Protein AF-A0AAD8F0C4-F1 (afdb_monomer)

Foldseek 3Di:
DDDQPADADDDDDDAPADEDDDEHEYEYEEEYEYEYEEHYEYEYEEEYEYEYEEHYEYEYEYEYEYEYEYAYEYEYEYEYEYEYEEHYDYEYEYHYEYEYEYHEEYEYEEEYEYEYEEAYEYEYEYAYEYEYEEEYEYEYEEHYEYEYEYEYEYEYEEHYEYEYEYAYEYDYEYEYEYEYEEAYEYDYEYAYEYDYAEHYEDDYEEEYEDDDHYHYDDDDDYHYDYDYDDDDD

Structure (mmCIF, N/CA/C/O backbone):
data_AF-A0AAD8F0C4-F1
#
_entry.id   AF-A0AAD8F0C4-F1
#
loop_
_atom_site.group_PDB
_atom_site.id
_atom_site.type_symbol
_atom_site.label_atom_id
_atom_site.label_alt_id
_atom_site.label_comp_id
_atom_site.label_asym_id
_atom_site.label_entity_id
_atom_site.label_seq_id
_atom_site.pdbx_PDB_ins_code
_atom_site.Cartn_x
_atom_site.Cartn_y
_atom_site.Cartn_z
_atom_site.occupancy
_atom_site.B_iso_or_equiv
_atom_site.auth_seq_id
_atom_site.auth_comp_id
_atom_site.auth_asym_id
_atom_site.auth_atom_id
_atom_site.pdbx_PDB_model_num
ATOM 1 N N . MET A 1 1 ? 21.998 18.052 -28.528 1.00 31.22 1 MET A N 1
ATOM 2 C CA . MET A 1 1 ? 21.251 18.205 -29.793 1.00 31.22 1 MET A CA 1
ATOM 3 C C . MET A 1 1 ? 20.015 17.328 -29.676 1.00 31.22 1 MET A C 1
ATOM 5 O O . MET A 1 1 ? 20.154 16.133 -29.458 1.00 31.22 1 MET A O 1
ATOM 9 N N . ILE A 1 2 ? 18.843 17.955 -29.620 1.00 43.06 2 ILE A N 1
ATOM 10 C CA . ILE A 1 2 ? 17.551 17.323 -29.334 1.00 43.06 2 ILE A CA 1
ATOM 11 C C . ILE A 1 2 ? 16.916 16.998 -30.680 1.00 43.06 2 ILE A C 1
ATOM 13 O O . ILE A 1 2 ? 16.769 17.900 -31.500 1.00 43.06 2 ILE A O 1
ATOM 17 N N . VAL A 1 3 ? 16.515 15.749 -30.891 1.00 36.00 3 VAL A N 1
ATOM 18 C CA . VAL A 1 3 ? 15.541 15.429 -31.936 1.00 36.00 3 VAL A CA 1
ATOM 19 C C . VAL A 1 3 ? 14.370 14.734 -31.243 1.00 36.00 3 VAL A C 1
ATOM 21 O O . VAL A 1 3 ? 14.547 13.621 -30.745 1.00 36.00 3 VAL A O 1
ATOM 24 N N . PRO A 1 4 ? 13.196 15.379 -31.123 1.00 46.28 4 PRO A N 1
ATOM 25 C CA . PRO A 1 4 ? 11.990 14.689 -30.705 1.00 46.28 4 PRO A CA 1
ATOM 26 C C . PRO A 1 4 ? 11.593 13.734 -31.832 1.00 46.28 4 PRO A C 1
ATOM 28 O O . PRO A 1 4 ? 11.261 14.158 -32.937 1.00 46.28 4 PRO A O 1
ATOM 31 N N . LEU A 1 5 ? 11.674 12.431 -31.573 1.00 44.81 5 LEU A N 1
ATOM 32 C CA . LEU A 1 5 ? 11.184 11.420 -32.499 1.00 44.81 5 LEU A CA 1
ATOM 33 C C . LEU A 1 5 ? 9.681 11.219 -32.244 1.00 44.81 5 LEU A C 1
ATOM 35 O O . LEU A 1 5 ? 9.268 10.289 -31.554 1.00 44.81 5 LEU A O 1
ATOM 39 N N . ASP A 1 6 ? 8.848 12.113 -32.778 1.00 48.69 6 ASP A N 1
ATOM 40 C CA . ASP A 1 6 ? 7.404 11.879 -32.847 1.00 48.69 6 ASP A CA 1
ATOM 41 C C . ASP A 1 6 ? 7.156 10.786 -33.891 1.00 48.69 6 ASP A C 1
ATOM 43 O O . ASP A 1 6 ? 7.047 11.031 -35.091 1.00 48.69 6 ASP A O 1
ATOM 47 N N . HIS A 1 7 ? 7.159 9.533 -33.448 1.00 51.66 7 HIS A N 1
ATOM 48 C CA . HIS A 1 7 ? 6.907 8.385 -34.310 1.00 51.66 7 HIS A CA 1
ATOM 49 C C . HIS A 1 7 ? 5.509 7.836 -34.058 1.00 51.66 7 HIS A C 1
ATOM 51 O O . HIS A 1 7 ? 5.218 7.214 -33.033 1.00 51.66 7 HIS A O 1
ATOM 57 N N . VAL A 1 8 ? 4.627 8.049 -35.034 1.00 49.84 8 VAL A N 1
ATOM 58 C CA . VAL A 1 8 ? 3.368 7.314 -35.143 1.00 49.84 8 VAL A CA 1
ATOM 59 C C . VAL A 1 8 ? 3.678 6.000 -35.847 1.00 49.84 8 VAL A C 1
ATOM 61 O O . VAL A 1 8 ? 3.688 5.925 -37.070 1.00 49.84 8 VAL A O 1
ATOM 64 N N . ILE A 1 9 ? 3.957 4.951 -35.075 1.00 53.31 9 ILE A N 1
ATOM 65 C CA . ILE A 1 9 ? 4.148 3.614 -35.644 1.00 53.31 9 ILE A CA 1
ATOM 66 C C . ILE A 1 9 ? 2.766 2.962 -35.769 1.00 53.31 9 ILE A C 1
ATOM 68 O O . ILE A 1 9 ? 2.160 2.559 -34.771 1.00 53.31 9 ILE A O 1
ATOM 72 N N . GLN A 1 10 ? 2.246 2.901 -36.997 1.00 49.62 10 GLN A N 1
ATOM 73 C CA . GLN A 1 10 ? 1.115 2.042 -37.348 1.00 49.62 10 GLN A CA 1
ATOM 74 C C . GLN A 1 10 ? 1.641 0.631 -37.628 1.00 49.62 10 GLN A C 1
ATOM 76 O O . GLN A 1 10 ? 2.694 0.457 -38.236 1.00 49.62 10 GLN A O 1
ATOM 81 N N . GLY A 1 11 ? 0.946 -0.362 -37.078 1.00 47.41 11 GLY A N 1
ATOM 82 C CA . GLY A 1 11 ? 1.454 -1.713 -36.873 1.00 47.41 11 GLY A CA 1
ATOM 83 C C . GLY A 1 11 ? 2.065 -2.380 -38.106 1.00 47.41 11 GLY A C 1
ATOM 84 O O . GLY A 1 11 ? 1.379 -2.691 -39.070 1.00 47.41 11 GLY A O 1
ATOM 85 N N . GLY A 1 12 ? 3.345 -2.715 -37.980 1.00 41.06 12 GLY A N 1
ATOM 86 C CA . GLY A 1 12 ? 3.950 -3.918 -38.533 1.00 41.06 12 GLY A CA 1
ATOM 87 C C . GLY A 1 12 ? 4.761 -4.536 -37.400 1.00 41.06 12 GLY A C 1
ATOM 88 O O . GLY A 1 12 ? 5.527 -3.818 -36.756 1.00 41.06 12 GLY A O 1
ATOM 89 N N . GLY A 1 13 ? 4.535 -5.813 -37.083 1.00 50.94 13 GLY A N 1
ATOM 90 C CA . GLY A 1 13 ? 5.175 -6.488 -35.951 1.00 50.94 13 GLY A CA 1
ATOM 91 C C . GLY A 1 13 ? 6.697 -6.367 -36.017 1.00 50.94 13 GLY A C 1
ATOM 92 O O . GLY A 1 13 ? 7.347 -7.078 -36.775 1.00 50.94 13 GLY A O 1
ATOM 93 N N . ARG A 1 14 ? 7.268 -5.447 -35.239 1.00 45.19 14 ARG A N 1
ATOM 94 C CA . ARG A 1 14 ? 8.713 -5.278 -35.091 1.00 45.19 14 ARG A CA 1
ATOM 95 C C . ARG A 1 14 ? 9.037 -5.198 -33.608 1.00 45.19 14 ARG A C 1
ATOM 97 O O . ARG A 1 14 ? 8.579 -4.296 -32.910 1.00 45.19 14 ARG A O 1
ATOM 104 N N . GLU A 1 15 ? 9.837 -6.153 -33.137 1.00 48.25 15 GLU A N 1
ATOM 105 C CA . GLU A 1 15 ? 10.564 -6.031 -31.875 1.00 48.25 15 GLU A CA 1
ATOM 106 C C . GLU A 1 15 ? 11.591 -4.902 -32.023 1.00 48.25 15 GLU A C 1
ATOM 108 O O . GLU A 1 15 ? 12.726 -5.124 -32.442 1.00 48.25 15 GLU A O 1
ATOM 113 N N . ALA A 1 16 ? 11.203 -3.671 -31.704 1.00 45.81 16 ALA A N 1
ATOM 114 C CA . ALA A 1 16 ? 12.156 -2.578 -31.590 1.00 45.81 16 ALA A CA 1
ATOM 115 C C . ALA A 1 16 ? 12.962 -2.764 -30.292 1.00 45.81 16 ALA A C 1
ATOM 117 O O . ALA A 1 16 ? 12.516 -2.421 -29.194 1.00 45.81 16 ALA A O 1
ATOM 118 N N . ARG A 1 17 ? 14.149 -3.367 -30.409 1.00 46.78 17 ARG A N 1
ATOM 119 C CA . ARG A 1 17 ? 15.128 -3.493 -29.320 1.00 46.78 17 ARG A CA 1
ATOM 120 C C . ARG A 1 17 ? 16.045 -2.271 -29.298 1.00 46.78 17 ARG A C 1
ATOM 122 O O . ARG A 1 17 ? 17.246 -2.400 -29.493 1.00 46.78 17 ARG A O 1
ATOM 129 N N . GLU A 1 18 ? 15.483 -1.094 -29.051 1.00 49.12 18 GLU A N 1
ATOM 130 C CA . GLU A 1 18 ? 16.271 0.131 -28.883 1.00 49.12 18 GLU A CA 1
ATOM 131 C C . GLU A 1 18 ? 16.252 0.584 -27.421 1.00 49.12 18 GLU A C 1
ATOM 133 O O . GLU A 1 18 ? 15.201 0.794 -26.812 1.00 49.12 18 GLU A O 1
ATOM 138 N N . GLY A 1 19 ? 17.445 0.671 -26.829 1.00 50.06 19 GLY A N 1
ATOM 139 C CA . GLY A 1 19 ? 17.655 1.248 -25.508 1.00 50.06 19 GLY A CA 1
ATOM 140 C C . GLY A 1 19 ? 17.899 2.743 -25.644 1.00 50.06 19 GLY A C 1
ATOM 141 O O . GLY A 1 19 ? 19.013 3.156 -25.947 1.00 50.06 19 GLY A O 1
ATOM 142 N N . HIS A 1 20 ? 16.867 3.552 -25.417 1.00 52.47 20 HIS A N 1
ATOM 143 C CA . HIS A 1 20 ? 17.002 5.008 -25.414 1.00 52.47 20 HIS A CA 1
ATOM 144 C C . HIS A 1 20 ? 17.289 5.526 -24.002 1.00 52.47 20 HIS A C 1
ATOM 146 O O . HIS A 1 20 ? 16.600 5.156 -23.047 1.00 52.47 20 HIS A O 1
ATOM 152 N N . HIS A 1 21 ? 18.299 6.390 -23.883 1.00 50.78 21 HIS A N 1
ATOM 153 C CA . HIS A 1 21 ? 18.586 7.181 -22.687 1.00 50.78 21 HIS A CA 1
ATOM 154 C C . HIS A 1 21 ? 18.169 8.633 -22.970 1.00 50.78 21 HIS A C 1
ATOM 156 O O . HIS A 1 21 ? 18.833 9.324 -23.740 1.00 50.78 21 HIS A O 1
ATOM 162 N N . GLY A 1 22 ? 17.042 9.078 -22.403 1.00 58.38 22 GLY A N 1
ATOM 163 C CA . GLY A 1 22 ? 16.498 10.428 -22.613 1.00 58.38 22 GLY A CA 1
ATOM 164 C C . GLY A 1 22 ? 14.991 10.527 -22.352 1.00 58.38 22 GLY A C 1
ATOM 165 O O . GLY A 1 22 ? 14.360 9.553 -21.949 1.00 58.38 22 GLY A O 1
ATOM 166 N N . ASN A 1 23 ? 14.410 11.707 -22.586 1.00 67.88 23 ASN A N 1
ATOM 167 C CA . ASN A 1 23 ? 12.960 11.914 -22.505 1.00 67.88 23 ASN A CA 1
ATOM 168 C C . ASN A 1 23 ? 12.279 11.298 -23.732 1.00 67.88 23 ASN A C 1
ATOM 170 O O . ASN A 1 23 ? 12.588 11.687 -24.857 1.00 67.88 23 ASN A O 1
ATOM 174 N N . VAL A 1 24 ? 11.347 10.363 -23.526 1.00 66.94 24 VAL A N 1
ATOM 175 C CA . VAL A 1 24 ? 10.690 9.629 -24.624 1.00 66.94 24 VAL A CA 1
ATOM 176 C C . VAL A 1 24 ? 9.168 9.752 -24.539 1.00 66.94 24 VAL A C 1
ATOM 178 O O . VAL A 1 24 ? 8.572 9.469 -23.495 1.00 66.94 24 VAL A O 1
ATOM 181 N N . GLY A 1 25 ? 8.538 10.128 -25.659 1.00 72.19 25 GLY A N 1
ATOM 182 C CA . GLY A 1 25 ? 7.085 10.189 -25.839 1.00 72.19 25 GLY A CA 1
ATOM 183 C C . GLY A 1 25 ? 6.629 9.331 -27.020 1.00 72.19 25 GLY A C 1
ATOM 184 O O . GLY A 1 25 ? 7.110 9.539 -28.125 1.00 72.19 25 GLY A O 1
ATOM 185 N N . LEU A 1 26 ? 5.715 8.370 -26.816 1.00 68.12 26 LEU A N 1
ATOM 186 C CA . LEU A 1 26 ? 5.223 7.502 -27.906 1.00 68.12 26 LEU A CA 1
ATOM 187 C C . LEU A 1 26 ? 3.706 7.272 -27.862 1.00 68.12 26 LEU A C 1
ATOM 189 O O . LEU A 1 26 ? 3.090 7.160 -26.791 1.00 68.12 26 LEU A O 1
ATOM 193 N N . ARG A 1 27 ? 3.115 7.102 -29.054 1.00 74.62 27 ARG A N 1
ATOM 194 C CA . ARG A 1 27 ? 1.721 6.676 -29.246 1.00 74.62 27 ARG A CA 1
ATOM 195 C C . ARG A 1 27 ? 1.643 5.488 -30.197 1.00 74.62 27 ARG A C 1
ATOM 197 O O . ARG A 1 27 ? 2.023 5.602 -31.355 1.00 74.62 27 ARG A O 1
ATOM 204 N N . LEU A 1 28 ? 1.101 4.368 -29.721 1.00 64.62 28 LEU A N 1
ATOM 205 C CA . LEU A 1 28 ? 1.129 3.101 -30.461 1.00 64.62 28 LEU A CA 1
ATOM 206 C C . LEU A 1 28 ? -0.196 2.343 -30.353 1.00 64.62 28 LEU A C 1
ATOM 208 O O . LEU A 1 28 ? -0.912 2.455 -29.351 1.00 64.62 28 LEU A O 1
ATOM 212 N N . HIS A 1 29 ? -0.485 1.558 -31.390 1.00 70.06 29 HIS A N 1
ATOM 213 C CA . HIS A 1 29 ? -1.639 0.665 -31.472 1.00 70.06 29 HIS A CA 1
ATOM 214 C C . HIS A 1 29 ? -1.157 -0.731 -31.892 1.00 70.06 29 HIS A C 1
ATOM 216 O O . HIS A 1 29 ? -0.378 -0.844 -32.837 1.00 70.06 29 HIS A O 1
ATOM 222 N N . GLY A 1 30 ? -1.617 -1.780 -31.203 1.00 68.94 30 GLY A N 1
ATOM 223 C CA . GLY A 1 30 ? -1.290 -3.177 -31.524 1.00 68.94 30 GLY A CA 1
ATOM 224 C C . GLY A 1 30 ? -0.423 -3.882 -30.473 1.00 68.94 30 GLY A C 1
ATOM 225 O O . GLY A 1 30 ? -0.447 -3.517 -29.297 1.00 68.94 30 GLY A O 1
ATOM 226 N N . HIS A 1 31 ? 0.306 -4.921 -30.895 1.00 71.62 31 HIS A N 1
ATOM 227 C CA . HIS A 1 31 ? 1.186 -5.723 -30.036 1.00 71.62 31 HIS A CA 1
ATOM 228 C C . HIS A 1 31 ? 2.576 -5.102 -29.949 1.00 71.62 31 HIS A C 1
ATOM 230 O O . HIS A 1 31 ? 3.275 -5.038 -30.959 1.00 71.62 31 HIS A O 1
ATOM 236 N N . VAL A 1 32 ? 2.987 -4.650 -28.761 1.00 64.44 32 VAL A N 1
ATOM 237 C CA . VAL A 1 32 ? 4.272 -3.948 -28.619 1.00 64.44 32 VAL A CA 1
ATOM 238 C C . VAL A 1 32 ? 4.982 -4.244 -27.296 1.00 64.44 32 VAL A C 1
ATOM 240 O O . VAL A 1 32 ? 4.334 -4.393 -26.254 1.00 64.44 32 VAL A O 1
ATOM 243 N N . GLY A 1 33 ? 6.323 -4.264 -27.328 1.00 70.31 33 GLY A N 1
ATOM 244 C CA . GLY A 1 33 ? 7.159 -4.276 -26.130 1.00 70.31 33 GLY A CA 1
ATOM 245 C C . GLY A 1 33 ? 8.479 -3.510 -26.258 1.00 70.31 33 GLY A C 1
ATOM 246 O O . GLY A 1 33 ? 9.087 -3.479 -27.320 1.00 70.31 33 GLY A O 1
ATOM 247 N N . PHE A 1 34 ? 8.912 -2.901 -25.147 1.00 67.06 34 PHE A N 1
ATOM 248 C CA . PHE A 1 34 ? 10.103 -2.042 -25.041 1.00 67.06 34 PHE A CA 1
ATOM 249 C C . PHE A 1 34 ? 10.792 -2.161 -23.676 1.00 67.06 34 PHE A C 1
ATOM 251 O O . PHE A 1 34 ? 10.186 -2.565 -22.669 1.00 67.06 34 PHE A O 1
ATOM 258 N N . ARG A 1 35 ? 12.049 -1.703 -23.635 1.00 75.75 35 ARG A N 1
ATOM 259 C CA . ARG A 1 35 ? 12.788 -1.388 -22.410 1.00 75.75 35 ARG A CA 1
ATOM 260 C C . ARG A 1 35 ? 13.315 0.042 -22.486 1.00 75.75 35 ARG A C 1
ATOM 262 O O . ARG A 1 35 ? 14.085 0.345 -23.384 1.00 75.75 35 ARG A O 1
ATOM 269 N N . LEU A 1 36 ? 12.939 0.888 -21.530 1.00 70.75 36 LEU A N 1
ATOM 270 C CA . LEU A 1 36 ? 13.331 2.303 -21.513 1.00 70.75 36 LEU A CA 1
ATOM 271 C C . LEU A 1 36 ? 13.863 2.708 -20.135 1.00 70.75 36 LEU A C 1
ATOM 273 O O . LEU A 1 36 ? 13.442 2.151 -19.114 1.00 70.75 36 LEU A O 1
ATOM 277 N N . HIS A 1 37 ? 14.767 3.687 -20.129 1.00 75.50 37 HIS A N 1
ATOM 278 C CA . HIS A 1 37 ? 15.335 4.290 -18.925 1.00 75.50 37 HIS A CA 1
ATOM 279 C C . HIS A 1 37 ? 15.215 5.817 -19.016 1.00 75.50 37 HIS A C 1
ATOM 281 O O . HIS A 1 37 ? 15.481 6.387 -20.073 1.00 75.50 37 HIS A O 1
ATOM 287 N N . GLY A 1 38 ? 14.841 6.471 -17.915 1.00 76.69 38 GLY A N 1
ATOM 288 C CA . GLY A 1 38 ? 14.663 7.927 -17.846 1.00 76.69 38 GLY A CA 1
ATOM 289 C C . GLY A 1 38 ? 13.196 8.341 -17.723 1.00 76.69 38 GLY A C 1
ATOM 290 O O . GLY A 1 38 ? 12.373 7.561 -17.242 1.00 76.69 38 GLY A O 1
ATOM 291 N N . HIS A 1 39 ? 12.868 9.569 -18.134 1.00 79.94 39 HIS A N 1
ATOM 292 C CA . HIS A 1 39 ? 11.497 10.083 -18.076 1.00 79.94 39 HIS A CA 1
ATOM 293 C C . HIS A 1 39 ? 10.702 9.635 -19.309 1.00 79.94 39 HIS A C 1
ATOM 295 O O . HIS A 1 39 ? 11.039 9.970 -20.448 1.00 79.94 39 HIS A O 1
ATOM 301 N N . VAL A 1 40 ? 9.632 8.869 -19.091 1.00 77.69 40 VAL A N 1
ATOM 302 C CA . VAL A 1 40 ? 8.886 8.204 -20.169 1.00 77.69 40 VAL A CA 1
ATOM 303 C C . VAL A 1 40 ? 7.390 8.503 -20.085 1.00 77.69 40 VAL A C 1
ATOM 305 O O . VAL A 1 40 ? 6.745 8.252 -19.064 1.00 77.69 40 VAL A O 1
ATOM 308 N N . GLY A 1 41 ? 6.815 8.959 -21.202 1.00 79.88 41 GLY A N 1
ATOM 309 C CA . GLY A 1 41 ? 5.376 9.162 -21.378 1.00 79.88 41 GLY A CA 1
ATOM 310 C C . GLY A 1 41 ? 4.803 8.315 -22.516 1.00 79.88 41 GLY A C 1
ATOM 311 O O . G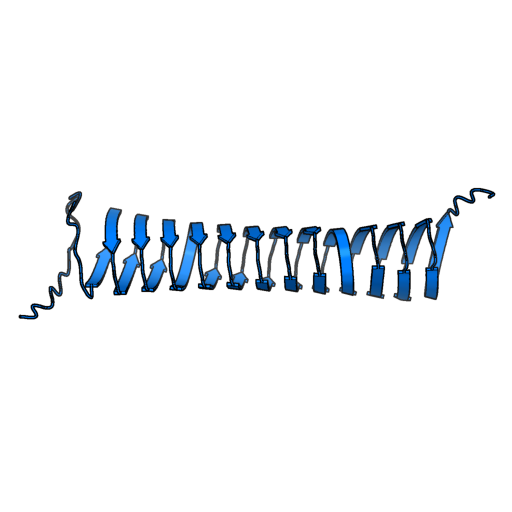LY A 1 41 ? 5.189 8.496 -23.666 1.00 79.88 41 GLY A O 1
ATOM 312 N N . LEU A 1 42 ? 3.847 7.416 -22.238 1.00 74.62 42 LEU A N 1
ATOM 313 C CA . LEU A 1 42 ? 3.230 6.578 -23.286 1.00 74.62 42 LEU A CA 1
ATOM 314 C C . LEU A 1 42 ? 1.699 6.635 -23.274 1.00 74.62 42 LEU A C 1
ATOM 316 O O . LEU A 1 42 ? 1.051 6.582 -22.219 1.00 74.62 42 LEU A O 1
ATOM 320 N N . ARG A 1 43 ? 1.109 6.633 -24.476 1.00 80.69 43 ARG A N 1
ATOM 321 C CA . ARG A 1 43 ? -0.329 6.412 -24.689 1.00 80.69 43 ARG A CA 1
ATOM 322 C C . ARG A 1 43 ? -0.559 5.255 -25.647 1.00 80.69 43 ARG A C 1
ATOM 324 O O . ARG A 1 43 ? -0.169 5.332 -26.808 1.00 80.69 43 ARG A O 1
ATOM 331 N N . LEU A 1 44 ? -1.224 4.203 -25.174 1.00 71.12 44 LEU A N 1
ATOM 332 C CA . LEU A 1 44 ? -1.252 2.934 -25.904 1.00 71.12 44 LEU A CA 1
ATOM 333 C C . LEU A 1 44 ? -2.623 2.270 -25.883 1.00 71.12 44 LEU A C 1
ATOM 335 O O . LEU A 1 44 ? -3.381 2.395 -24.914 1.00 71.12 44 LEU A O 1
ATOM 339 N N . HIS A 1 45 ? -2.900 1.540 -26.958 1.00 77.19 45 HIS A N 1
ATOM 340 C CA . HIS A 1 45 ? -4.104 0.741 -27.133 1.00 77.19 45 HIS A CA 1
ATOM 341 C C . HIS A 1 45 ? -3.741 -0.651 -27.669 1.00 77.19 45 HIS A C 1
ATOM 343 O O . HIS A 1 45 ? -3.034 -0.752 -28.673 1.00 77.19 45 HIS A O 1
ATOM 349 N N . GLY A 1 46 ? -4.217 -1.712 -27.010 1.00 75.00 46 GLY A N 1
ATOM 350 C CA . GLY A 1 46 ? -3.979 -3.102 -27.423 1.00 75.00 46 GLY A CA 1
ATOM 351 C C . GLY A 1 46 ? -3.271 -3.957 -26.367 1.00 75.00 46 GLY A C 1
ATOM 352 O O . GLY A 1 46 ? -3.436 -3.737 -25.165 1.00 75.00 46 GLY A O 1
ATOM 353 N N . HIS A 1 47 ? -2.510 -4.956 -26.821 1.00 76.44 47 HIS A N 1
ATOM 354 C CA . HIS A 1 47 ? -1.794 -5.914 -25.973 1.00 76.44 47 HIS A CA 1
ATOM 355 C C . HIS A 1 47 ? -0.332 -5.510 -25.807 1.00 76.44 47 HIS A C 1
ATOM 357 O O . HIS A 1 47 ? 0.420 -5.470 -26.780 1.00 76.44 47 HIS A O 1
ATOM 363 N N . VAL A 1 48 ? 0.092 -5.214 -24.581 1.00 70.69 48 VAL A N 1
ATOM 364 C CA . VAL A 1 48 ? 1.354 -4.489 -24.388 1.00 70.69 48 VAL A CA 1
ATOM 365 C C . VAL A 1 48 ? 2.161 -4.986 -23.186 1.00 70.69 48 VAL A C 1
ATOM 367 O O . VAL A 1 48 ? 1.598 -5.205 -22.108 1.00 70.69 48 VAL A O 1
ATOM 370 N N . GLY A 1 49 ? 3.491 -5.089 -23.341 1.00 76.69 49 GLY A N 1
ATOM 371 C CA . GLY A 1 49 ? 4.412 -5.455 -22.256 1.00 76.69 49 GLY A CA 1
ATOM 372 C C . GLY A 1 49 ? 5.713 -4.642 -22.187 1.00 76.69 49 GLY A C 1
ATOM 373 O O . GLY A 1 49 ? 6.423 -4.522 -23.176 1.00 76.69 49 GLY A O 1
ATOM 374 N N . PHE A 1 50 ? 6.080 -4.131 -21.002 1.00 74.62 50 PHE A N 1
ATOM 375 C CA . PHE A 1 50 ? 7.252 -3.249 -20.805 1.00 74.62 50 PHE A CA 1
ATOM 376 C C . PHE A 1 50 ? 8.069 -3.524 -19.545 1.00 74.62 50 PHE A C 1
ATOM 378 O O . PHE A 1 50 ? 7.557 -3.988 -18.516 1.00 74.62 50 PHE A O 1
ATOM 385 N N . ARG A 1 51 ? 9.338 -3.103 -19.605 1.00 79.62 51 ARG A N 1
ATOM 386 C CA . ARG A 1 51 ? 10.189 -2.868 -18.435 1.00 79.62 51 ARG A CA 1
ATOM 387 C C . ARG A 1 51 ? 10.722 -1.439 -18.462 1.00 79.62 51 ARG A C 1
ATOM 389 O O . ARG A 1 51 ? 11.442 -1.096 -19.392 1.00 79.62 51 ARG A O 1
ATOM 396 N N . LEU A 1 52 ? 10.399 -0.640 -17.449 1.00 77.50 52 LEU A N 1
ATOM 397 C CA . LEU A 1 52 ? 10.813 0.765 -17.387 1.00 77.50 52 LEU A CA 1
ATOM 398 C C . LEU A 1 52 ? 11.497 1.071 -16.052 1.00 77.50 52 LEU A C 1
ATOM 400 O O . LEU A 1 52 ? 11.126 0.502 -15.019 1.00 77.50 52 LEU A O 1
ATOM 404 N N . HIS A 1 53 ? 12.482 1.963 -16.094 1.00 79.75 53 HIS A N 1
ATOM 405 C CA . HIS A 1 53 ? 13.190 2.470 -14.922 1.00 79.75 53 HIS A CA 1
ATOM 406 C C . HIS A 1 53 ? 13.268 4.000 -14.975 1.00 79.75 53 HIS A C 1
ATOM 408 O O . HIS A 1 53 ? 13.745 4.545 -15.969 1.00 79.75 53 HIS A O 1
ATOM 414 N N . GLY A 1 54 ? 12.846 4.675 -13.907 1.00 80.12 54 GLY A N 1
ATOM 415 C CA . GLY A 1 54 ? 12.769 6.137 -13.833 1.00 80.12 54 GLY A CA 1
ATOM 416 C C . GLY A 1 54 ? 11.331 6.628 -13.680 1.00 80.12 54 GLY A C 1
ATOM 417 O O . GLY A 1 54 ? 10.464 5.880 -13.219 1.00 80.12 54 GLY A O 1
ATOM 418 N N . ASP A 1 55 ? 11.080 7.877 -14.070 1.00 83.81 55 ASP A N 1
ATOM 419 C CA . ASP A 1 55 ? 9.762 8.494 -13.926 1.00 83.81 55 ASP A CA 1
ATOM 420 C C . ASP A 1 55 ? 8.869 8.159 -15.108 1.00 83.81 55 ASP A C 1
ATOM 422 O O . ASP A 1 55 ? 9.181 8.446 -16.267 1.00 83.81 55 ASP A O 1
ATOM 426 N N . VAL A 1 56 ? 7.728 7.546 -14.815 1.00 81.81 56 VAL A N 1
ATOM 427 C CA . VAL A 1 56 ? 6.887 6.938 -15.842 1.00 81.81 56 VAL A CA 1
ATOM 428 C C . VAL A 1 56 ? 5.442 7.402 -15.716 1.00 81.81 56 VAL A C 1
ATOM 430 O O . VAL A 1 56 ? 4.784 7.178 -14.697 1.00 81.81 56 VAL A O 1
ATOM 433 N N . GLY A 1 57 ? 4.909 7.957 -16.807 1.00 83.06 57 GLY A N 1
ATOM 434 C CA . GLY A 1 57 ? 3.494 8.295 -16.967 1.00 83.06 57 GLY A CA 1
ATOM 435 C C . GLY A 1 57 ? 2.832 7.500 -18.095 1.00 83.06 57 GLY A C 1
ATOM 436 O O . GLY A 1 57 ? 3.166 7.697 -19.263 1.00 83.06 57 GLY A O 1
ATOM 437 N N . LEU A 1 58 ? 1.854 6.635 -17.785 1.00 78.62 58 LEU A N 1
ATOM 438 C CA . LEU A 1 58 ? 1.157 5.824 -18.803 1.00 78.62 58 LEU A CA 1
ATOM 439 C C . LEU A 1 58 ? -0.364 6.027 -18.809 1.00 78.62 58 LEU A C 1
ATOM 441 O O . LEU A 1 58 ? -1.028 6.049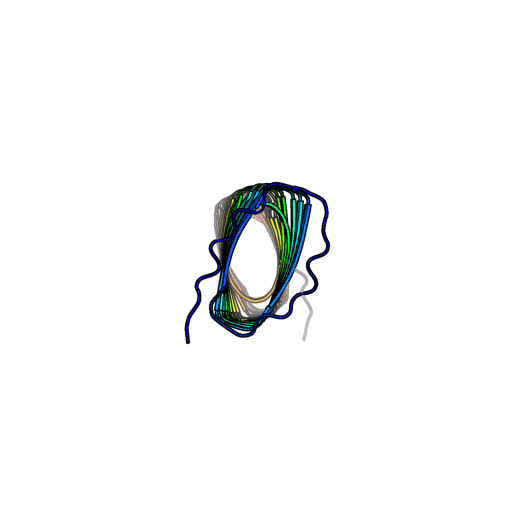 -17.765 1.00 78.62 58 LEU A O 1
ATOM 445 N N . ARG A 1 59 ? -0.937 6.069 -20.018 1.00 83.38 59 ARG A N 1
ATOM 446 C CA . ARG A 1 59 ? -2.387 5.984 -20.261 1.00 83.38 59 ARG A CA 1
ATOM 447 C C . ARG A 1 59 ? -2.695 4.840 -21.210 1.00 83.38 59 ARG A C 1
ATOM 449 O O . ARG A 1 59 ? -2.336 4.921 -22.384 1.00 83.38 59 ARG A O 1
ATOM 456 N N . LEU A 1 60 ? -3.384 3.811 -20.720 1.00 77.38 60 LEU A N 1
ATOM 457 C CA . LEU A 1 60 ? -3.549 2.567 -21.475 1.00 77.38 60 LEU A CA 1
ATOM 458 C C . LEU A 1 60 ? -4.981 2.058 -21.483 1.00 77.38 60 LEU A C 1
ATOM 460 O O . LEU A 1 60 ? -5.730 2.224 -20.515 1.00 77.38 60 LEU A O 1
ATOM 464 N N . HIS A 1 61 ? -5.313 1.384 -22.577 1.00 80.12 61 HIS A N 1
ATOM 465 C CA . HIS A 1 61 ? -6.559 0.661 -22.757 1.00 80.12 61 HIS A CA 1
ATOM 466 C C . HIS A 1 61 ? -6.270 -0.701 -23.399 1.00 80.12 61 HIS A C 1
ATOM 468 O O . HIS A 1 61 ? -5.637 -0.747 -24.455 1.00 80.12 61 HIS A O 1
ATOM 474 N N . GLY A 1 62 ? -6.719 -1.787 -22.768 1.00 78.19 62 GLY A N 1
ATOM 475 C CA . GLY A 1 62 ? -6.508 -3.157 -23.253 1.00 78.19 62 GLY A CA 1
ATOM 476 C C . GLY A 1 62 ? -5.852 -4.082 -22.225 1.00 78.19 62 GLY A C 1
ATOM 477 O O . GLY A 1 62 ? -5.979 -3.874 -21.015 1.00 78.19 62 GLY A O 1
ATOM 478 N N . HIS A 1 63 ? -5.166 -5.121 -22.709 1.00 79.06 63 HIS A N 1
ATOM 479 C CA . HIS A 1 63 ? -4.504 -6.130 -21.877 1.00 79.06 63 HIS A CA 1
ATOM 480 C C . HIS A 1 63 ? -3.026 -5.811 -21.714 1.00 79.06 63 HIS A C 1
ATOM 482 O O . HIS A 1 63 ? -2.292 -5.690 -22.696 1.00 79.06 63 HIS A O 1
ATOM 488 N N . VAL A 1 64 ? -2.572 -5.680 -20.472 1.00 74.06 64 VAL A N 1
ATOM 489 C CA . VAL A 1 64 ? -1.268 -5.066 -20.227 1.00 74.06 64 VAL A CA 1
ATOM 490 C C . VAL A 1 64 ? -0.487 -5.757 -19.098 1.00 74.06 64 VAL A C 1
ATOM 492 O O . VAL A 1 64 ? -1.060 -6.155 -18.080 1.00 74.06 64 VAL A O 1
ATOM 495 N N . GLY A 1 65 ? 0.840 -5.872 -19.259 1.00 78.75 65 GLY A N 1
ATOM 496 C CA . GLY A 1 65 ? 1.740 -6.423 -18.238 1.00 78.75 65 GLY A CA 1
ATOM 497 C C . GLY A 1 65 ? 3.067 -5.670 -18.084 1.00 78.75 65 GLY A C 1
ATOM 498 O O . GLY A 1 65 ? 3.843 -5.619 -19.034 1.00 78.75 65 GLY A O 1
ATOM 499 N N . PHE A 1 66 ? 3.386 -5.138 -16.889 1.00 78.19 66 PHE A N 1
ATOM 500 C CA . PHE A 1 66 ? 4.634 -4.368 -16.666 1.00 78.19 66 PHE A CA 1
ATOM 501 C C . PHE A 1 66 ? 5.467 -4.753 -15.447 1.00 78.19 66 PHE A C 1
ATOM 503 O O . PHE A 1 66 ? 4.961 -5.211 -14.415 1.00 78.19 66 PHE A O 1
ATOM 510 N N . ARG A 1 67 ? 6.759 -4.415 -15.549 1.00 82.44 67 ARG A N 1
ATOM 511 C CA . ARG A 1 67 ? 7.669 -4.239 -14.415 1.00 82.44 67 ARG A CA 1
ATOM 512 C C . ARG A 1 67 ? 8.242 -2.823 -14.419 1.00 82.44 67 ARG A C 1
ATOM 514 O O . ARG A 1 67 ? 8.955 -2.479 -15.357 1.00 82.44 67 ARG A O 1
ATOM 521 N N . LEU A 1 68 ? 7.962 -2.044 -13.377 1.00 81.56 68 LEU A N 1
ATOM 522 C CA . LEU A 1 68 ? 8.413 -0.652 -13.271 1.00 81.56 68 LEU A CA 1
ATOM 523 C C . LEU A 1 68 ? 9.165 -0.421 -11.955 1.00 81.56 68 LEU A C 1
ATOM 525 O O . LEU A 1 68 ? 8.813 -1.011 -10.928 1.00 81.56 68 LEU A O 1
ATOM 529 N N . HIS A 1 69 ? 10.184 0.431 -12.000 1.00 83.62 69 HIS A N 1
ATOM 530 C CA . HIS A 1 69 ? 10.927 0.899 -10.831 1.00 83.62 69 HIS A CA 1
ATOM 531 C C . HIS A 1 69 ? 11.119 2.416 -10.915 1.00 83.62 69 HIS A C 1
ATOM 533 O O . HIS A 1 69 ? 11.570 2.898 -11.952 1.00 83.62 69 HIS A O 1
ATOM 539 N N . GLY A 1 70 ? 10.784 3.139 -9.846 1.00 83.69 70 GLY A N 1
ATOM 540 C CA . GLY A 1 70 ? 10.842 4.605 -9.791 1.00 83.69 70 GLY A CA 1
ATOM 541 C C . GLY A 1 70 ? 9.487 5.231 -9.457 1.00 83.69 70 GLY A C 1
ATOM 542 O O . GLY A 1 70 ? 8.617 4.554 -8.898 1.00 83.69 70 GLY A O 1
ATOM 543 N N . HIS A 1 71 ? 9.300 6.508 -9.799 1.00 86.44 71 HIS A N 1
ATOM 544 C CA . HIS A 1 71 ? 8.028 7.203 -9.606 1.00 86.44 71 HIS A CA 1
ATOM 545 C C . HIS A 1 71 ? 7.073 6.896 -10.766 1.00 86.44 71 HIS A C 1
ATOM 547 O O . HIS A 1 71 ? 7.377 7.118 -11.939 1.00 86.44 71 HIS A O 1
ATOM 553 N N . VAL A 1 72 ? 5.898 6.349 -10.453 1.00 85.44 72 VAL A N 1
ATOM 554 C CA . VAL A 1 72 ? 4.989 5.793 -11.462 1.00 85.44 72 VAL A CA 1
ATOM 555 C C . VAL A 1 72 ? 3.573 6.340 -11.312 1.00 85.44 72 VAL A C 1
ATOM 557 O O . VAL A 1 72 ? 2.916 6.140 -10.288 1.00 85.44 72 VAL A O 1
ATOM 560 N N . GLY A 1 73 ? 3.051 6.927 -12.393 1.00 84.62 73 GLY A N 1
ATOM 561 C CA . GLY A 1 73 ? 1.651 7.331 -12.533 1.00 84.62 73 GLY A CA 1
ATOM 562 C C . GLY A 1 73 ? 0.940 6.581 -13.663 1.00 84.62 73 GLY A C 1
ATOM 563 O O . GLY A 1 73 ? 1.269 6.776 -14.835 1.00 84.62 73 GLY A O 1
ATOM 564 N N . LEU A 1 74 ? -0.072 5.758 -13.346 1.00 81.38 74 LEU A N 1
ATOM 565 C CA . LEU A 1 74 ? -0.839 5.008 -14.361 1.00 81.38 74 LEU A CA 1
ATOM 566 C C . LEU A 1 74 ? -2.342 5.300 -14.316 1.00 81.38 74 LEU A C 1
ATOM 568 O O . LEU A 1 74 ? -2.980 5.279 -13.257 1.00 81.38 74 LEU A O 1
ATOM 572 N N . ARG A 1 75 ? -2.939 5.440 -15.504 1.00 85.31 75 ARG A N 1
ATOM 573 C CA . ARG A 1 75 ? -4.394 5.388 -15.700 1.00 85.31 75 ARG A CA 1
ATOM 574 C C . ARG A 1 75 ? -4.753 4.302 -16.703 1.00 85.31 75 ARG A C 1
ATOM 576 O O . ARG A 1 75 ? -4.327 4.374 -17.855 1.00 85.31 75 ARG A O 1
ATOM 583 N N . LEU A 1 76 ? -5.559 3.333 -16.267 1.00 79.75 76 LEU A N 1
ATOM 584 C CA . LEU A 1 76 ? -5.793 2.105 -17.029 1.00 79.75 76 LEU A CA 1
ATOM 585 C C . LEU A 1 76 ? -7.262 1.691 -17.039 1.00 79.75 76 LEU A C 1
ATOM 587 O O . LEU A 1 76 ? -7.980 1.869 -16.050 1.00 79.75 76 LEU A O 1
ATOM 591 N N . HIS A 1 77 ? -7.664 1.091 -18.154 1.00 82.44 77 HIS A N 1
ATOM 592 C CA . HIS A 1 77 ? -8.945 0.418 -18.322 1.00 82.44 77 HIS A CA 1
ATOM 593 C C . HIS A 1 77 ? -8.721 -0.923 -19.033 1.00 82.44 77 HIS A C 1
ATOM 595 O O . HIS A 1 77 ? -8.143 -0.937 -20.123 1.00 82.44 77 HIS A O 1
ATOM 601 N N . GLY A 1 78 ? -9.142 -2.028 -18.413 1.00 79.31 78 GLY A N 1
ATOM 602 C CA . GLY A 1 78 ? -8.977 -3.380 -18.962 1.00 79.31 78 GLY A CA 1
ATOM 603 C C . GLY A 1 78 ? -8.390 -4.386 -17.968 1.00 79.31 78 GLY A C 1
ATOM 604 O O . GLY A 1 78 ? -8.525 -4.227 -16.753 1.00 79.31 78 GLY A O 1
ATOM 605 N N . HIS A 1 79 ? -7.750 -5.434 -18.492 1.00 80.50 79 HIS A N 1
ATOM 606 C CA . HIS A 1 79 ? -7.164 -6.520 -17.698 1.00 80.50 79 HIS A CA 1
ATOM 607 C C . HIS A 1 79 ? -5.671 -6.313 -17.502 1.00 80.50 79 HIS A C 1
ATOM 609 O O . HIS A 1 79 ? -4.940 -6.117 -18.479 1.00 80.50 79 HIS A O 1
ATOM 615 N N . VAL A 1 80 ? -5.204 -6.366 -16.250 1.00 76.12 80 VAL A N 1
ATOM 616 C CA . VAL A 1 80 ? -3.841 -5.911 -15.985 1.00 76.12 80 VAL A CA 1
ATOM 617 C C . VAL A 1 80 ? -3.074 -6.622 -14.877 1.00 76.12 80 VAL A C 1
ATOM 619 O O . VAL A 1 80 ? -3.617 -6.906 -13.810 1.00 76.12 80 VAL A O 1
ATOM 622 N N . GLY A 1 81 ? -1.780 -6.859 -15.129 1.00 81.06 81 GLY A N 1
ATOM 623 C CA . GLY A 1 81 ? -0.843 -7.491 -14.198 1.00 81.06 81 GLY A CA 1
ATOM 624 C C . GLY A 1 81 ? 0.448 -6.691 -14.003 1.00 81.06 81 GLY A C 1
ATOM 625 O O . GLY A 1 81 ? 1.144 -6.380 -14.969 1.00 81.06 81 GLY A O 1
ATOM 626 N N . PHE A 1 82 ? 0.815 -6.385 -12.752 1.00 81.88 82 PHE A N 1
ATOM 627 C CA . PHE A 1 82 ? 1.959 -5.506 -12.474 1.00 81.88 82 PHE A CA 1
ATOM 628 C C . PHE A 1 82 ? 2.877 -5.938 -11.339 1.00 81.88 82 PHE A C 1
ATOM 630 O O . PHE A 1 82 ? 2.446 -6.464 -10.307 1.00 81.88 82 PHE A O 1
ATOM 637 N N . ARG A 1 83 ? 4.157 -5.584 -11.498 1.00 86.00 83 ARG A N 1
ATOM 638 C CA . ARG A 1 83 ? 5.138 -5.521 -10.412 1.00 86.00 83 ARG A CA 1
ATOM 639 C C . ARG A 1 83 ? 5.789 -4.143 -10.382 1.00 86.00 83 ARG A C 1
ATOM 641 O O . ARG A 1 83 ? 6.524 -3.815 -11.311 1.00 86.00 83 ARG A O 1
ATOM 648 N N . LEU A 1 84 ? 5.539 -3.375 -9.326 1.00 84.50 84 LEU A N 1
ATOM 649 C CA . LEU A 1 84 ? 6.052 -2.009 -9.191 1.00 84.50 84 LEU A CA 1
ATOM 650 C C . LEU A 1 84 ? 6.838 -1.858 -7.886 1.00 84.50 84 LEU A C 1
ATOM 652 O O . LEU A 1 84 ? 6.480 -2.464 -6.873 1.00 84.50 84 LEU A O 1
ATOM 656 N N . HIS A 1 85 ? 7.896 -1.056 -7.930 1.00 86.25 85 HIS A N 1
ATOM 657 C CA . HIS A 1 85 ? 8.694 -0.685 -6.767 1.00 86.25 85 HIS A CA 1
ATOM 658 C C . HIS A 1 85 ? 8.981 0.818 -6.790 1.00 86.25 85 HIS A C 1
ATOM 660 O O . HIS A 1 85 ? 9.469 1.314 -7.805 1.00 86.25 85 HIS A O 1
ATOM 666 N N . GLY A 1 86 ? 8.723 1.507 -5.680 1.00 86.19 86 GLY A N 1
ATOM 667 C CA . GLY A 1 86 ? 8.878 2.959 -5.553 1.00 86.19 86 GLY A CA 1
ATOM 668 C C . GLY A 1 86 ? 7.552 3.642 -5.230 1.00 86.19 86 GLY A C 1
ATOM 669 O O . GLY A 1 86 ? 6.648 3.008 -4.677 1.00 86.19 86 GLY A O 1
ATOM 670 N N . ASP A 1 87 ? 7.433 4.916 -5.596 1.00 88.81 87 ASP A N 1
ATOM 671 C CA . ASP A 1 87 ? 6.219 5.694 -5.351 1.00 88.81 87 ASP A CA 1
ATOM 672 C C . ASP A 1 87 ? 5.227 5.518 -6.491 1.00 88.81 87 ASP A C 1
ATOM 674 O O . ASP A 1 87 ? 5.517 5.784 -7.660 1.00 88.81 87 ASP A O 1
ATOM 678 N N . VAL A 1 88 ? 4.036 5.041 -6.148 1.00 88.56 88 VAL A N 1
ATOM 679 C CA . VAL A 1 88 ? 3.084 4.531 -7.130 1.00 88.56 88 VAL A CA 1
ATOM 680 C C . VAL A 1 88 ? 1.706 5.152 -6.926 1.00 88.56 88 VAL A C 1
ATOM 682 O O . VAL A 1 88 ? 1.058 4.941 -5.898 1.00 88.56 88 VAL A O 1
ATOM 685 N N . GLY A 1 89 ? 1.209 5.835 -7.960 1.00 87.62 89 GLY A N 1
ATOM 686 C CA . GLY A 1 89 ? -0.158 6.352 -8.043 1.00 87.62 89 GLY A CA 1
ATOM 687 C C . GLY A 1 89 ? -0.948 5.706 -9.181 1.00 87.62 89 GLY A C 1
ATOM 688 O O . GLY A 1 89 ? -0.649 5.941 -10.354 1.00 87.62 89 GLY A O 1
ATOM 689 N N . LEU A 1 90 ? -1.989 4.920 -8.866 1.00 85.62 90 LEU A N 1
ATOM 690 C CA . LEU A 1 90 ? -2.797 4.223 -9.884 1.00 85.62 90 LEU A CA 1
ATOM 691 C C . LEU A 1 90 ? -4.288 4.564 -9.814 1.00 85.62 90 LEU A C 1
ATOM 693 O O . LEU A 1 90 ? -4.905 4.559 -8.742 1.00 85.62 90 LEU A O 1
ATOM 697 N N . ARG A 1 91 ? -4.904 4.738 -10.990 1.00 88.75 91 ARG A N 1
ATOM 698 C CA . ARG A 1 91 ? -6.364 4.798 -11.156 1.00 88.75 91 ARG A CA 1
ATOM 699 C C . ARG A 1 91 ? -6.842 3.803 -12.204 1.00 88.75 91 ARG A C 1
ATOM 701 O O . ARG A 1 91 ? -6.511 3.949 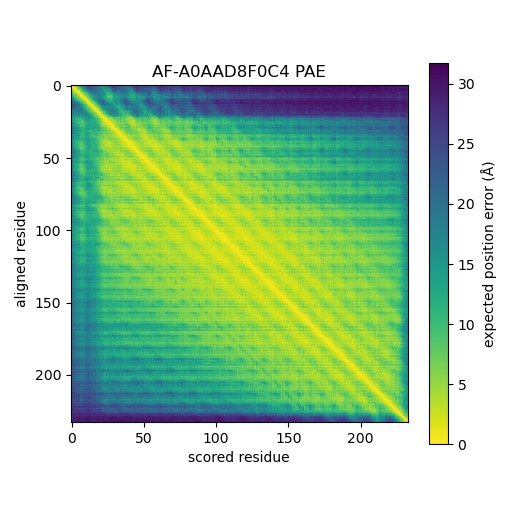-13.381 1.00 88.75 91 ARG A O 1
ATOM 708 N N . LEU A 1 92 ? -7.651 2.835 -11.778 1.00 83.44 92 LEU A N 1
ATOM 709 C CA . LEU A 1 92 ? -7.880 1.610 -12.544 1.00 83.44 92 LEU A CA 1
ATOM 710 C C . LEU A 1 92 ? -9.345 1.183 -12.536 1.00 83.44 92 LEU A C 1
ATOM 712 O O . LEU A 1 92 ? -10.041 1.336 -11.530 1.00 83.44 92 LEU A O 1
ATOM 716 N N . HIS A 1 93 ? -9.781 0.620 -13.659 1.00 85.31 93 HIS A N 1
ATOM 717 C CA . HIS A 1 93 ? -11.092 0.004 -13.818 1.00 85.31 93 HIS A CA 1
ATOM 718 C C . HIS A 1 93 ? -10.952 -1.319 -14.581 1.00 85.31 93 HIS A C 1
ATOM 720 O O . HIS A 1 93 ? -10.362 -1.327 -15.664 1.00 85.31 93 HIS A O 1
ATOM 726 N N . GLY A 1 94 ? -11.485 -2.407 -14.022 1.00 82.81 94 GLY A N 1
ATOM 727 C CA . GLY A 1 94 ? -11.444 -3.744 -14.624 1.00 82.81 94 GLY A CA 1
ATOM 728 C C . GLY A 1 94 ? -10.864 -4.809 -13.691 1.00 82.81 94 GLY A C 1
ATOM 729 O O . GLY A 1 94 ? -10.928 -4.680 -12.468 1.00 82.81 94 GLY A O 1
ATOM 730 N N . HIS A 1 95 ? -10.304 -5.872 -14.273 1.00 84.38 95 HIS A N 1
ATOM 731 C CA . HIS A 1 95 ? -9.712 -6.990 -13.532 1.00 84.38 95 HIS A CA 1
ATOM 732 C C . HIS A 1 95 ? -8.212 -6.800 -13.385 1.00 84.38 95 HIS A C 1
ATOM 734 O O . HIS A 1 95 ? -7.492 -6.680 -14.380 1.00 84.38 95 HIS A O 1
ATOM 740 N N . VAL A 1 96 ? -7.722 -6.790 -12.149 1.00 81.69 96 VAL A N 1
ATOM 741 C CA . VAL A 1 96 ? -6.350 -6.355 -11.902 1.00 81.69 96 VAL A CA 1
ATOM 742 C C . VAL A 1 96 ? -5.629 -7.156 -10.815 1.00 81.69 96 VAL A C 1
ATOM 744 O O . VAL A 1 96 ? -6.192 -7.486 -9.769 1.00 81.69 96 VAL A O 1
ATOM 747 N N . GLY A 1 97 ? -4.34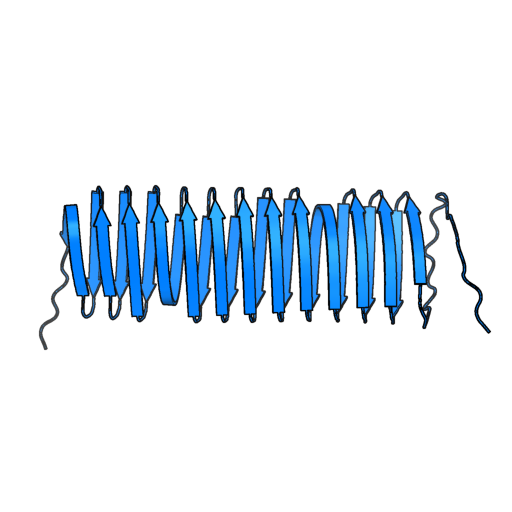5 -7.435 -11.060 1.00 84.50 97 GLY A N 1
ATOM 748 C CA . GLY A 1 97 ? -3.443 -8.132 -10.142 1.00 84.50 97 GLY A CA 1
ATOM 749 C C . GLY A 1 97 ? -2.127 -7.380 -9.930 1.00 84.50 97 GLY A C 1
ATOM 750 O O . GLY A 1 97 ? -1.415 -7.085 -10.893 1.00 84.50 97 GLY A O 1
ATOM 751 N N . PHE A 1 98 ? -1.760 -7.102 -8.673 1.00 84.69 98 PHE A N 1
ATOM 752 C CA . PHE A 1 98 ? -0.546 -6.336 -8.355 1.00 84.69 98 PHE A CA 1
ATOM 753 C C . PHE A 1 98 ? 0.348 -6.972 -7.296 1.00 84.69 98 PHE A C 1
ATOM 755 O O . PHE A 1 98 ? -0.110 -7.544 -6.301 1.00 84.69 98 PHE A O 1
ATOM 762 N N . ARG A 1 99 ? 1.651 -6.726 -7.458 1.00 88.56 99 ARG A N 1
ATOM 763 C CA . ARG A 1 99 ? 2.642 -6.767 -6.382 1.00 88.56 99 ARG A CA 1
ATOM 764 C C . ARG A 1 99 ? 3.361 -5.422 -6.306 1.00 88.56 99 ARG A C 1
ATOM 766 O O . ARG A 1 99 ? 4.092 -5.093 -7.240 1.00 88.56 99 ARG A O 1
ATOM 773 N N . LEU A 1 100 ? 3.158 -4.678 -5.220 1.00 87.56 100 LEU A N 1
ATOM 774 C CA . LEU A 1 100 ? 3.721 -3.335 -5.038 1.00 87.56 100 LEU A CA 1
ATOM 775 C C . LEU A 1 100 ? 4.551 -3.257 -3.756 1.00 87.56 100 LEU A C 1
ATOM 777 O O . LEU A 1 100 ? 4.201 -3.882 -2.752 1.00 87.56 100 LEU A O 1
ATOM 781 N N . HIS A 1 101 ? 5.627 -2.481 -3.809 1.00 87.88 101 HIS A N 1
ATOM 782 C CA . HIS A 1 101 ? 6.496 -2.185 -2.675 1.00 87.88 101 HIS A CA 1
ATOM 783 C C . HIS A 1 101 ? 6.853 -0.694 -2.670 1.00 87.88 101 HIS A C 1
ATOM 785 O O . HIS A 1 101 ? 7.312 -0.196 -3.700 1.00 87.88 101 HIS A O 1
ATOM 791 N N . GLY A 1 102 ? 6.663 -0.010 -1.540 1.00 87.62 102 GLY A N 1
ATOM 792 C CA . GLY A 1 102 ? 6.944 1.425 -1.386 1.00 87.62 102 GLY A CA 1
ATOM 793 C C . GLY A 1 102 ? 5.722 2.228 -0.938 1.00 87.62 102 GLY A C 1
ATOM 794 O O . GLY A 1 102 ? 4.826 1.680 -0.287 1.00 87.62 102 GLY A O 1
ATOM 795 N N . HIS A 1 103 ? 5.675 3.517 -1.285 1.00 89.75 103 HIS A N 1
ATOM 796 C CA . HIS A 1 103 ? 4.521 4.375 -1.015 1.00 89.75 103 HIS A CA 1
ATOM 797 C C . HIS A 1 103 ? 3.484 4.229 -2.129 1.00 89.75 103 HIS A C 1
ATOM 799 O O . HIS A 1 103 ? 3.748 4.487 -3.304 1.00 89.75 103 HIS A O 1
ATOM 805 N N . VAL A 1 104 ? 2.281 3.784 -1.769 1.00 90.19 104 VAL A N 1
ATOM 806 C CA . VAL A 1 104 ? 1.278 3.359 -2.749 1.00 90.19 104 VAL A CA 1
ATOM 807 C C . VAL A 1 104 ? -0.064 4.045 -2.507 1.00 90.19 104 VAL A C 1
ATOM 809 O O . VAL A 1 104 ? -0.689 3.869 -1.460 1.00 90.19 104 VAL A O 1
ATOM 812 N N . GLY A 1 105 ? -0.564 4.746 -3.528 1.00 89.88 105 GLY A N 1
ATOM 813 C CA . GLY A 1 105 ? -1.913 5.311 -3.574 1.00 89.88 105 GLY A CA 1
ATOM 814 C C . GLY A 1 105 ? -2.748 4.708 -4.705 1.00 89.88 105 GLY A C 1
ATOM 815 O O . GLY A 1 105 ? -2.462 4.944 -5.881 1.00 89.88 105 GLY A O 1
ATOM 816 N N . LEU A 1 106 ? -3.810 3.956 -4.378 1.00 88.56 106 LEU A N 1
ATOM 817 C CA . LEU A 1 106 ? -4.667 3.306 -5.383 1.00 88.56 106 LEU A CA 1
ATOM 818 C C . LEU A 1 106 ? -6.132 3.747 -5.316 1.00 88.56 106 LEU A C 1
ATOM 820 O O . LEU A 1 106 ? -6.753 3.807 -4.249 1.00 88.56 106 LEU A O 1
ATOM 824 N N . ARG A 1 107 ? -6.725 3.933 -6.499 1.00 90.94 107 ARG A N 1
ATOM 825 C CA . ARG A 1 107 ? -8.175 4.037 -6.706 1.00 90.94 107 ARG A CA 1
ATOM 826 C C . ARG A 1 107 ? -8.624 2.998 -7.723 1.00 90.94 107 ARG A C 1
ATOM 828 O O . ARG A 1 107 ? -8.352 3.168 -8.914 1.00 90.94 107 ARG A O 1
ATOM 835 N N . LEU A 1 108 ? -9.308 1.952 -7.269 1.00 86.56 108 LEU A N 1
ATOM 836 C CA . LEU A 1 108 ? -9.677 0.815 -8.122 1.00 86.56 108 LEU A CA 1
ATOM 837 C C . LEU A 1 108 ? -11.185 0.563 -8.104 1.00 86.56 108 LEU A C 1
ATOM 839 O O . LEU A 1 108 ? -11.849 0.758 -7.084 1.00 86.56 108 LEU A O 1
ATOM 843 N N . HIS A 1 109 ? -11.696 0.108 -9.242 1.00 88.06 109 HIS A N 1
ATOM 844 C CA . HIS A 1 109 ? -13.068 -0.351 -9.413 1.00 88.06 109 HIS A CA 1
ATOM 845 C C . HIS A 1 109 ? -13.077 -1.673 -10.188 1.00 88.06 109 HIS A C 1
ATOM 847 O O . HIS A 1 109 ? -12.507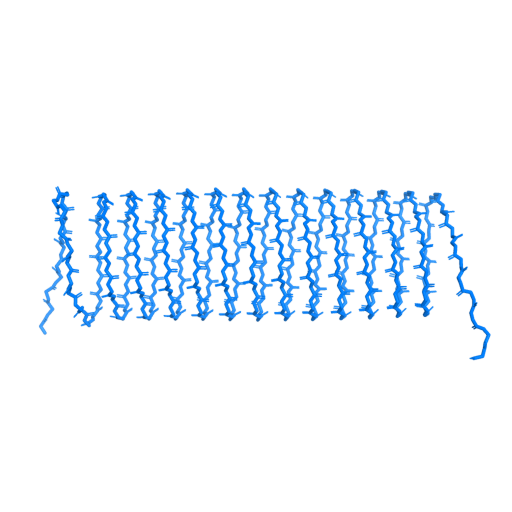 -1.734 -11.280 1.00 88.06 109 HIS A O 1
ATOM 853 N N . GLY A 1 110 ? -13.738 -2.696 -9.649 1.00 86.25 110 GLY A N 1
ATOM 854 C CA . GLY A 1 110 ? -13.812 -4.034 -10.244 1.00 86.25 110 GLY A CA 1
ATOM 855 C C . GLY A 1 110 ? -13.142 -5.103 -9.381 1.00 86.25 110 GLY A C 1
ATOM 856 O O . GLY A 1 110 ? -13.078 -4.966 -8.160 1.00 86.25 110 GLY A O 1
ATOM 857 N N . ASN A 1 111 ? -12.644 -6.162 -10.020 1.00 87.38 111 ASN A N 1
ATOM 858 C CA . ASN A 1 111 ? -12.098 -7.334 -9.333 1.00 87.38 111 ASN A CA 1
ATOM 859 C C . ASN A 1 111 ? -10.588 -7.194 -9.127 1.00 87.38 111 ASN A C 1
ATOM 861 O O . ASN A 1 111 ? -9.831 -7.072 -10.096 1.00 87.38 111 ASN A O 1
ATOM 865 N N . VAL A 1 112 ? -10.143 -7.222 -7.868 1.00 85.50 112 VAL A N 1
ATOM 866 C CA . VAL A 1 112 ? -8.766 -6.846 -7.507 1.00 85.50 112 VAL A CA 1
ATOM 867 C C . VAL A 1 112 ? -8.083 -7.882 -6.613 1.00 85.50 112 VAL A C 1
ATOM 869 O O . VAL A 1 112 ? -8.557 -8.184 -5.519 1.00 85.50 112 VAL A O 1
ATOM 872 N N . GLY A 1 113 ? -6.883 -8.319 -7.014 1.00 86.94 113 GLY A N 1
ATOM 873 C CA . GLY A 1 113 ? -5.927 -9.016 -6.145 1.00 86.94 113 GLY A CA 1
ATOM 874 C C . GLY A 1 113 ? -4.668 -8.183 -5.869 1.00 86.94 113 GLY A C 1
ATOM 875 O O . GLY A 1 113 ? -3.936 -7.855 -6.806 1.00 86.94 113 GLY A O 1
ATOM 876 N N . LEU A 1 114 ? -4.365 -7.868 -4.599 1.00 87.12 114 LEU A N 1
ATOM 877 C CA . LEU A 1 114 ? -3.155 -7.102 -4.222 1.00 87.12 114 LEU A CA 1
ATOM 878 C C . LEU A 1 114 ? -2.261 -7.821 -3.214 1.00 87.12 114 LEU A C 1
ATOM 880 O O . LEU A 1 114 ? -2.713 -8.367 -2.203 1.00 87.12 114 LEU A O 1
ATOM 884 N N . ARG A 1 115 ? -0.953 -7.696 -3.445 1.00 90.44 115 ARG A N 1
ATOM 885 C CA . ARG A 1 115 ? 0.102 -7.902 -2.451 1.00 90.44 115 ARG A CA 1
ATOM 886 C C . ARG A 1 115 ? 0.898 -6.615 -2.296 1.00 90.44 115 ARG A C 1
ATOM 888 O O . ARG A 1 115 ? 1.623 -6.260 -3.225 1.00 90.44 115 ARG A O 1
ATOM 895 N N . LEU A 1 116 ? 0.769 -5.946 -1.154 1.00 88.00 116 LEU A N 1
ATOM 896 C CA . LEU A 1 116 ? 1.413 -4.653 -0.909 1.00 88.00 116 LEU A CA 1
ATOM 897 C C . LEU A 1 116 ? 2.305 -4.706 0.332 1.00 88.00 116 LEU A C 1
ATOM 899 O O . LEU A 1 116 ? 1.956 -5.355 1.321 1.00 88.00 116 LEU A O 1
ATOM 903 N N . HIS A 1 117 ? 3.432 -4.008 0.266 1.00 87.88 117 HIS A N 1
ATOM 904 C CA . HIS A 1 117 ? 4.333 -3.792 1.392 1.00 87.88 117 HIS A CA 1
ATOM 905 C C . HIS A 1 117 ? 4.761 -2.322 1.438 1.00 87.88 117 HIS A C 1
ATOM 907 O O . HIS A 1 117 ? 5.157 -1.781 0.404 1.00 87.88 117 HIS A O 1
ATOM 913 N N . GLY A 1 118 ? 4.684 -1.702 2.614 1.00 87.50 118 GLY A N 1
ATOM 914 C CA . GLY A 1 118 ? 5.024 -0.292 2.829 1.00 87.50 118 GLY A CA 1
ATOM 915 C C . GLY A 1 118 ? 3.818 0.542 3.263 1.00 87.50 118 GLY A C 1
ATOM 916 O O . GLY A 1 118 ? 2.875 0.009 3.850 1.00 87.50 118 GLY A O 1
ATOM 917 N N . HIS A 1 119 ? 3.847 1.842 2.967 1.00 89.75 119 HIS A N 1
ATOM 918 C CA . HIS A 1 119 ? 2.771 2.771 3.315 1.00 89.75 119 HIS A CA 1
ATOM 919 C C . HIS A 1 119 ? 1.713 2.805 2.212 1.00 89.75 119 HIS A C 1
ATOM 921 O O . HIS A 1 119 ? 2.006 3.130 1.057 1.00 89.75 119 HIS A O 1
ATOM 927 N N . VAL A 1 120 ? 0.469 2.475 2.558 1.00 89.38 120 VAL A N 1
ATOM 928 C CA . VAL A 1 120 ? -0.581 2.227 1.567 1.00 89.38 120 VAL A CA 1
ATOM 929 C C . VAL A 1 120 ? -1.865 2.993 1.875 1.00 89.38 120 VAL A C 1
ATOM 931 O O . VAL A 1 120 ? -2.472 2.819 2.932 1.00 89.38 120 VAL A O 1
ATOM 934 N N . GLY A 1 121 ? -2.364 3.736 0.884 1.00 89.38 121 GLY A N 1
ATOM 935 C CA . GLY A 1 121 ? -3.720 4.290 0.862 1.00 89.38 121 GLY A CA 1
ATOM 936 C C . GLY A 1 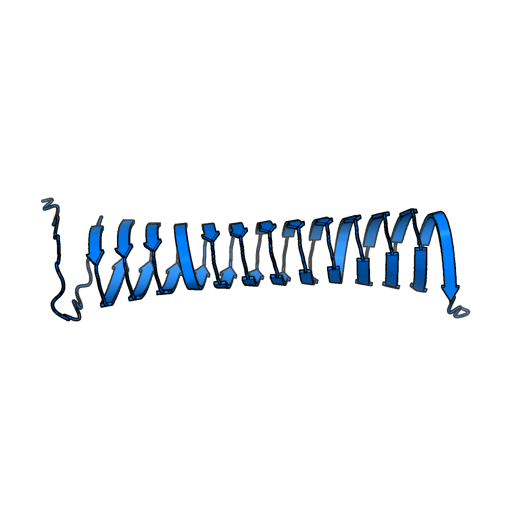121 ? -4.568 3.695 -0.266 1.00 89.38 121 GLY A C 1
ATOM 937 O O . GLY A 1 121 ? -4.248 3.886 -1.442 1.00 89.38 121 GLY A O 1
ATOM 938 N N . LEU A 1 122 ? -5.675 3.010 0.060 1.00 87.81 122 LEU A N 1
ATOM 939 C CA . LEU A 1 122 ? -6.587 2.433 -0.945 1.00 87.81 122 LEU A CA 1
ATOM 940 C C . LEU A 1 122 ? -8.019 2.968 -0.832 1.00 87.81 122 LEU A C 1
ATOM 942 O O . LEU A 1 122 ? -8.608 3.013 0.254 1.00 87.81 122 LEU A O 1
ATOM 946 N N . ARG A 1 123 ? -8.627 3.253 -1.989 1.00 90.31 123 ARG A N 1
ATOM 947 C CA . ARG A 1 123 ? -10.078 3.438 -2.137 1.00 90.31 123 ARG A CA 1
ATOM 948 C C . ARG A 1 123 ? -10.624 2.510 -3.213 1.00 90.31 123 ARG A C 1
ATOM 950 O O . ARG A 1 123 ? -10.203 2.603 -4.367 1.00 90.31 123 ARG A O 1
ATOM 957 N N . LEU A 1 124 ? -11.562 1.646 -2.834 1.00 85.44 124 LEU A N 1
ATOM 958 C CA . LEU A 1 124 ? -11.950 0.503 -3.658 1.00 85.44 124 LEU A CA 1
ATOM 959 C C . LEU A 1 124 ? -13.456 0.260 -3.660 1.00 85.44 124 LEU A C 1
ATOM 961 O O . LEU A 1 124 ? -14.125 0.457 -2.644 1.00 85.44 124 LEU A O 1
ATOM 965 N N . HIS A 1 125 ? -13.954 -0.190 -4.810 1.00 86.88 125 HIS A N 1
ATOM 966 C CA . HIS A 1 125 ? -15.325 -0.651 -4.999 1.00 86.88 125 HIS A CA 1
ATOM 967 C C . HIS A 1 125 ? -15.341 -1.926 -5.853 1.00 86.88 125 HIS A C 1
ATOM 969 O O . HIS A 1 125 ? -14.757 -1.926 -6.941 1.00 86.88 125 HIS A O 1
ATOM 975 N N . GLY A 1 126 ? -15.988 -2.985 -5.364 1.00 85.62 126 GLY A N 1
ATOM 976 C CA . GLY A 1 126 ? -16.065 -4.294 -6.029 1.00 85.62 126 GLY A CA 1
ATOM 977 C C . GLY A 1 126 ? -15.511 -5.438 -5.174 1.00 85.62 126 GLY A C 1
ATOM 978 O O . GLY A 1 126 ? -15.332 -5.276 -3.967 1.00 85.62 126 GLY A O 1
ATOM 979 N N . HIS A 1 127 ? -15.234 -6.584 -5.802 1.00 86.12 127 HIS A N 1
ATOM 980 C CA . HIS A 1 127 ? -14.742 -7.785 -5.120 1.00 86.12 127 HIS A CA 1
ATOM 981 C C . HIS A 1 127 ? -13.220 -7.772 -5.001 1.00 86.12 127 HIS A C 1
ATOM 983 O O . HIS A 1 127 ? -12.498 -7.640 -6.001 1.00 86.12 127 HIS A O 1
ATOM 989 N N . VAL A 1 128 ? -12.705 -7.920 -3.780 1.00 83.75 128 VAL A N 1
ATOM 990 C CA . VAL A 1 128 ? -11.277 -7.714 -3.534 1.00 83.75 128 VAL A CA 1
ATOM 991 C C . VAL A 1 128 ? -10.642 -8.702 -2.555 1.00 83.75 128 VAL A C 1
ATOM 993 O O . VAL A 1 128 ? -11.215 -9.067 -1.528 1.00 83.75 128 VAL A O 1
ATOM 996 N N . GLY A 1 129 ? -9.394 -9.080 -2.848 1.00 85.25 129 GLY A N 1
ATOM 997 C CA . GLY A 1 129 ? -8.557 -9.915 -1.986 1.00 85.25 129 GLY A CA 1
ATOM 998 C C . GLY A 1 129 ? -7.170 -9.313 -1.761 1.00 85.25 129 GLY A C 1
ATOM 999 O O . GLY A 1 129 ? -6.406 -9.143 -2.719 1.00 85.25 129 GLY A O 1
ATOM 1000 N N . PHE A 1 130 ? -6.806 -9.026 -0.502 1.00 85.75 130 PHE A N 1
ATOM 1001 C CA . PHE A 1 130 ? -5.521 -8.391 -0.166 1.00 85.75 130 PHE A CA 1
ATOM 1002 C C . PHE A 1 130 ? -4.659 -9.156 0.829 1.00 85.75 130 PHE A C 1
ATOM 1004 O O . PHE A 1 130 ? -5.125 -9.724 1.820 1.00 85.75 130 PHE A O 1
ATOM 1011 N N . ARG A 1 131 ? -3.348 -9.049 0.603 1.00 87.56 131 ARG A N 1
ATOM 1012 C CA . ARG A 1 131 ? -2.314 -9.283 1.609 1.00 87.56 131 ARG A CA 1
ATOM 1013 C C . ARG A 1 131 ? -1.465 -8.025 1.741 1.00 87.56 131 ARG A C 1
ATOM 1015 O O . ARG A 1 131 ? -0.747 -7.693 0.798 1.00 87.56 131 ARG A O 1
ATOM 1022 N N . LEU A 1 132 ? -1.547 -7.354 2.884 1.00 85.88 132 LEU A N 1
ATOM 1023 C CA . LEU A 1 132 ? -0.826 -6.100 3.123 1.00 85.88 132 LEU A CA 1
ATOM 1024 C C . LEU A 1 132 ? 0.062 -6.219 4.361 1.00 85.88 132 LEU A C 1
ATOM 1026 O O . LEU A 1 132 ? -0.298 -6.899 5.327 1.00 85.88 132 LEU A O 1
ATOM 1030 N N . HIS A 1 133 ? 1.210 -5.556 4.305 1.00 86.94 133 HIS A N 1
ATOM 1031 C CA . HIS A 1 133 ? 2.159 -5.452 5.403 1.00 86.94 133 HIS A CA 1
ATOM 1032 C C . HIS A 1 133 ? 2.681 -4.016 5.510 1.00 86.94 133 HIS A C 1
ATOM 1034 O O . HIS A 1 133 ? 3.176 -3.486 4.514 1.00 86.94 133 HIS A O 1
ATOM 1040 N N . GLY A 1 134 ? 2.613 -3.424 6.701 1.00 85.44 134 GLY A N 1
ATOM 1041 C CA . GLY A 1 134 ? 3.020 -2.038 6.957 1.00 85.44 134 GLY A CA 1
ATOM 1042 C C .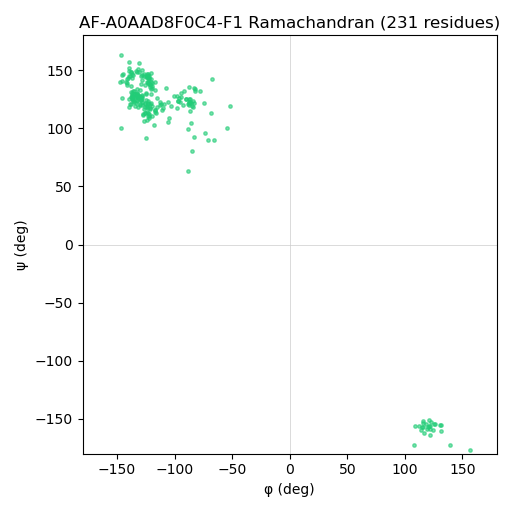 GLY A 1 134 ? 1.845 -1.154 7.368 1.00 85.44 134 GLY A C 1
ATOM 1043 O O . GLY A 1 134 ? 0.829 -1.663 7.851 1.00 85.44 134 GLY A O 1
ATOM 1044 N N . ASP A 1 135 ? 1.986 0.155 7.167 1.00 87.81 135 ASP A N 1
ATOM 1045 C CA . ASP A 1 135 ? 0.974 1.136 7.556 1.00 87.81 135 ASP A CA 1
ATOM 1046 C C . ASP A 1 135 ? -0.069 1.311 6.464 1.00 87.81 135 ASP A C 1
ATOM 1048 O O . ASP A 1 135 ? 0.240 1.648 5.315 1.00 87.81 135 ASP A O 1
ATOM 1052 N N . VAL A 1 136 ? -1.328 1.077 6.818 1.00 86.62 136 VAL A N 1
ATOM 1053 C CA . VAL A 1 136 ? -2.389 0.962 5.823 1.00 86.62 136 VAL A CA 1
ATOM 1054 C C . VAL A 1 136 ? -3.622 1.791 6.207 1.00 86.62 136 VAL A C 1
ATOM 1056 O O . VAL A 1 136 ? -4.139 1.723 7.323 1.00 86.62 136 VAL A O 1
ATOM 1059 N N . GLY A 1 137 ? -4.154 2.538 5.238 1.00 87.50 137 GLY A N 1
ATOM 1060 C CA . GLY A 1 137 ? -5.453 3.208 5.314 1.00 87.50 137 GLY A CA 1
ATOM 1061 C C . GLY A 1 137 ? -6.392 2.744 4.200 1.00 87.50 137 GLY A C 1
ATOM 1062 O O . GLY A 1 137 ? -6.116 2.977 3.020 1.00 87.50 137 GLY A O 1
ATOM 1063 N N . LEU A 1 138 ? -7.521 2.112 4.552 1.00 86.06 138 LEU A N 1
ATOM 1064 C CA . LEU A 1 138 ? -8.469 1.551 3.574 1.00 86.06 138 LEU A CA 1
ATOM 1065 C C . LEU A 1 138 ? -9.876 2.156 3.660 1.00 86.06 138 LEU A C 1
ATOM 1067 O O . LEU A 1 138 ? -10.459 2.299 4.740 1.00 86.06 138 LEU A O 1
ATOM 1071 N N . ARG A 1 139 ? -10.470 2.408 2.487 1.00 89.19 139 ARG A N 1
ATOM 1072 C CA . ARG A 1 139 ? -11.911 2.651 2.304 1.00 89.19 139 ARG A CA 1
ATOM 1073 C C . ARG A 1 139 ? -12.460 1.696 1.249 1.00 89.19 139 ARG A C 1
ATOM 1075 O O . ARG A 1 139 ? -12.170 1.888 0.065 1.00 89.19 139 ARG A O 1
ATOM 1082 N N . LEU A 1 140 ? -13.218 0.686 1.670 1.00 86.25 140 LEU A N 1
ATOM 1083 C CA . LEU A 1 140 ? -13.683 -0.393 0.792 1.00 86.25 140 LEU A CA 1
ATOM 1084 C C . LEU A 1 140 ? -15.203 -0.534 0.853 1.00 86.25 140 LEU A C 1
ATOM 1086 O O . LEU A 1 140 ? -15.776 -0.519 1.941 1.00 86.25 140 LEU A O 1
ATOM 1090 N N . ASN A 1 141 ? -15.813 -0.724 -0.315 1.00 87.06 141 ASN A N 1
ATOM 1091 C CA . ASN A 1 141 ? -17.229 -1.034 -0.472 1.00 87.06 141 ASN A CA 1
ATOM 1092 C C . ASN A 1 141 ? -17.377 -2.280 -1.363 1.00 87.06 141 ASN A C 1
ATOM 1094 O O . ASN A 1 141 ? -16.878 -2.259 -2.492 1.00 87.06 141 ASN A O 1
ATOM 1098 N N . GLY A 1 142 ? -18.084 -3.306 -0.893 1.00 85.75 142 GLY A N 1
ATOM 1099 C CA . GLY A 1 142 ? -18.276 -4.581 -1.599 1.00 85.75 142 GLY A CA 1
ATOM 1100 C C . GLY A 1 142 ? -17.718 -5.764 -0.808 1.00 85.75 142 GLY A C 1
ATOM 1101 O O . GLY A 1 142 ? -17.530 -5.648 0.403 1.00 85.75 142 GLY A O 1
ATOM 1102 N N . ASP A 1 143 ? -17.428 -6.867 -1.497 1.00 86.31 143 ASP A N 1
ATOM 1103 C CA . ASP A 1 143 ? -16.958 -8.099 -0.855 1.00 86.31 143 ASP A CA 1
ATOM 1104 C C . ASP A 1 143 ? -15.444 -8.093 -0.683 1.00 86.31 143 ASP A C 1
ATOM 1106 O O . ASP A 1 143 ? -14.680 -7.922 -1.643 1.00 86.31 143 ASP A O 1
ATOM 1110 N N . VAL A 1 144 ? -14.995 -8.294 0.554 1.00 85.00 144 VAL A N 1
ATOM 1111 C CA . VAL A 1 144 ? -13.599 -8.071 0.928 1.00 85.00 144 VAL A CA 1
ATOM 1112 C C . VAL A 1 144 ? -13.028 -9.233 1.738 1.00 85.00 144 VAL A C 1
ATOM 1114 O O . VAL A 1 144 ? -13.479 -9.523 2.846 1.00 85.00 144 VAL A O 1
ATOM 1117 N N . GLY A 1 145 ? -11.918 -9.802 1.256 1.00 85.56 145 GLY A N 1
ATOM 1118 C CA . GLY A 1 145 ? -11.037 -10.677 2.039 1.00 85.56 145 GLY A CA 1
ATOM 1119 C C . GLY A 1 145 ? -9.676 -10.034 2.325 1.00 85.56 145 GLY A C 1
ATOM 1120 O O . GLY A 1 145 ? -8.892 -9.817 1.397 1.00 85.56 145 GLY A O 1
ATOM 1121 N N . LEU A 1 146 ? -9.343 -9.764 3.597 1.00 83.94 146 LEU A N 1
ATOM 1122 C CA . LEU A 1 146 ? -8.057 -9.150 3.985 1.00 83.94 146 LEU A CA 1
ATOM 1123 C C . LEU A 1 146 ? -7.218 -10.029 4.919 1.00 83.94 146 LEU A C 1
ATOM 1125 O O . LEU A 1 146 ? -7.698 -10.525 5.942 1.00 83.94 146 LEU A O 1
ATOM 1129 N N . ARG A 1 147 ? -5.911 -10.105 4.638 1.00 86.75 147 ARG A N 1
ATOM 1130 C CA . ARG A 1 147 ? -4.892 -10.571 5.590 1.00 86.75 147 ARG A CA 1
ATOM 1131 C C . ARG A 1 147 ? -3.836 -9.498 5.819 1.00 86.75 147 ARG A C 1
ATOM 1133 O O . ARG A 1 147 ? -3.156 -9.106 4.871 1.00 86.75 147 ARG A O 1
ATOM 1140 N N . LEU A 1 148 ? -3.681 -9.071 7.070 1.00 82.62 148 LEU A N 1
ATOM 1141 C CA . LEU A 1 148 ? -2.964 -7.841 7.403 1.00 82.62 148 LEU A CA 1
ATOM 1142 C C . LEU A 1 148 ? -2.031 -8.002 8.601 1.00 82.62 148 LEU A C 1
ATOM 1144 O O . LEU A 1 148 ? -2.344 -8.727 9.549 1.00 82.62 148 LEU A O 1
ATOM 1148 N N . HIS A 1 149 ? -0.889 -7.323 8.523 1.00 84.12 149 HIS A N 1
ATOM 1149 C CA . HIS A 1 149 ? 0.117 -7.234 9.575 1.00 84.12 149 HIS A CA 1
ATOM 1150 C C . HIS A 1 149 ? 0.669 -5.802 9.634 1.00 84.12 149 HIS A C 1
ATOM 1152 O O . HIS A 1 149 ? 1.126 -5.300 8.606 1.00 84.12 149 HIS A O 1
ATOM 1158 N N . GLY A 1 150 ? 0.612 -5.159 10.801 1.00 83.56 150 GLY A N 1
ATOM 1159 C CA . GLY A 1 150 ? 1.068 -3.774 11.000 1.00 83.56 150 GLY A CA 1
ATOM 1160 C C . GLY A 1 150 ? -0.010 -2.856 11.583 1.00 83.56 150 GLY A C 1
ATOM 1161 O O . GLY A 1 150 ? -0.977 -3.335 12.183 1.00 83.56 150 GLY A O 1
ATOM 1162 N N . HIS A 1 151 ? 0.158 -1.542 11.409 1.00 83.50 151 HIS A N 1
ATOM 1163 C CA . HIS A 1 151 ? -0.789 -0.529 11.879 1.00 83.50 151 HIS A CA 1
ATOM 1164 C C . HIS A 1 151 ? -1.837 -0.231 10.812 1.00 83.50 151 HIS A C 1
ATOM 1166 O O . HIS A 1 151 ? -1.504 0.107 9.673 1.00 83.50 151 HIS A O 1
ATOM 1172 N N . VAL A 1 152 ? -3.122 -0.360 11.159 1.00 79.94 152 VAL A N 1
ATOM 1173 C CA . VAL A 1 152 ? -4.170 -0.235 10.139 1.00 79.94 152 VAL A CA 1
ATOM 1174 C C . VAL A 1 152 ? -5.429 0.494 10.599 1.00 79.94 152 VAL A C 1
ATOM 1176 O O . VAL A 1 152 ? -5.970 0.232 11.675 1.00 79.94 152 VAL A O 1
ATOM 1179 N N . GLY A 1 153 ? -5.944 1.364 9.722 1.00 82.62 153 GLY A N 1
ATOM 1180 C CA . GLY A 1 153 ? -7.241 2.028 9.859 1.00 82.62 153 GLY A CA 1
ATOM 1181 C C . GLY A 1 153 ? -8.200 1.712 8.706 1.00 82.62 153 GLY A C 1
ATOM 1182 O O . GLY A 1 153 ? -7.823 1.792 7.532 1.00 82.62 153 GLY A O 1
ATOM 1183 N N . PHE A 1 154 ? -9.465 1.402 9.022 1.00 80.94 154 PHE A N 1
ATOM 1184 C CA . PHE A 1 154 ? -10.464 1.018 8.012 1.00 80.94 154 PHE A CA 1
ATOM 1185 C C . PHE A 1 154 ? -11.810 1.719 8.133 1.00 80.94 154 PHE A C 1
ATOM 1187 O O . PHE A 1 154 ? -12.346 1.936 9.226 1.00 80.94 154 PHE A O 1
ATOM 1194 N N . ARG A 1 155 ? -12.429 1.914 6.966 1.00 85.19 155 ARG A N 1
ATOM 1195 C CA . ARG A 1 155 ? -13.877 2.059 6.812 1.00 85.19 155 ARG A CA 1
ATOM 1196 C C . ARG A 1 155 ? -14.370 1.070 5.761 1.00 85.19 155 ARG A C 1
ATOM 1198 O O . ARG A 1 155 ? -14.017 1.230 4.592 1.00 85.19 155 ARG A O 1
ATOM 1205 N N . LEU A 1 156 ? -15.153 0.077 6.180 1.00 82.88 156 LEU A N 1
ATOM 1206 C CA . LEU A 1 156 ? -15.642 -0.994 5.305 1.00 82.88 156 LEU A CA 1
ATOM 1207 C C . LEU A 1 156 ? -17.172 -1.050 5.307 1.00 82.88 156 LEU A C 1
ATOM 1209 O O . LEU A 1 156 ? -17.793 -0.857 6.356 1.00 82.88 156 LEU A O 1
ATOM 1213 N N . HIS A 1 157 ? -17.749 -1.328 4.141 1.00 84.38 157 HIS A N 1
ATOM 1214 C CA . HIS A 1 157 ? -19.180 -1.550 3.950 1.00 84.38 157 HIS A CA 1
ATOM 1215 C C . HIS A 1 157 ? -19.413 -2.752 3.026 1.00 84.38 157 HIS A C 1
ATOM 1217 O O . HIS A 1 157 ? -18.917 -2.743 1.896 1.00 84.38 157 HIS A O 1
ATOM 1223 N N . GLY A 1 158 ? -20.190 -3.735 3.478 1.00 84.19 158 GLY A N 1
ATOM 1224 C CA . GLY A 1 158 ? -20.487 -4.966 2.734 1.00 84.19 158 GLY A CA 1
ATOM 1225 C C . GLY A 1 158 ? -20.052 -6.221 3.488 1.00 84.19 158 GLY A C 1
ATOM 1226 O O . GLY A 1 158 ? -19.920 -6.185 4.716 1.00 84.19 158 GLY A O 1
ATOM 1227 N N . ASP A 1 159 ? -19.813 -7.304 2.751 1.00 84.38 159 ASP A N 1
ATOM 1228 C CA . ASP A 1 159 ? -19.419 -8.591 3.318 1.00 84.38 159 ASP A CA 1
ATOM 1229 C C . ASP A 1 159 ? -17.902 -8.675 3.477 1.00 84.38 159 ASP A C 1
ATOM 1231 O O . ASP A 1 159 ? -17.124 -8.542 2.527 1.00 84.38 159 ASP A O 1
ATOM 1235 N N . VAL A 1 160 ? -17.454 -8.860 4.720 1.00 82.56 160 VAL A N 1
ATOM 1236 C CA . VAL A 1 160 ? -16.043 -8.682 5.070 1.00 82.56 160 VAL A CA 1
ATOM 1237 C C . VAL A 1 160 ? -15.507 -9.842 5.903 1.00 82.56 160 VAL A C 1
ATOM 1239 O O . VAL A 1 160 ? -15.951 -10.092 7.025 1.00 82.56 160 VAL A O 1
ATOM 1242 N N . GLY A 1 161 ? -14.439 -10.472 5.410 1.00 82.88 161 GLY A N 1
ATOM 1243 C CA . GLY A 1 161 ? -13.597 -11.399 6.167 1.00 82.88 161 GLY A CA 1
ATOM 1244 C C . GLY A 1 161 ? -12.214 -10.809 6.449 1.00 82.88 161 GLY A C 1
ATOM 1245 O O . GLY A 1 161 ? -11.442 -10.565 5.517 1.00 82.88 161 GLY A O 1
ATOM 1246 N N . LEU A 1 162 ? -11.857 -10.614 7.727 1.00 81.31 162 LEU A N 1
ATOM 1247 C CA . LEU A 1 162 ? -10.547 -10.070 8.116 1.00 81.31 162 LEU A CA 1
ATOM 1248 C C . LEU A 1 162 ? -9.743 -11.009 9.020 1.00 81.31 162 LEU A C 1
ATOM 1250 O O . LEU A 1 162 ? -10.234 -11.520 10.030 1.00 81.31 162 LEU A O 1
ATOM 1254 N N . ARG A 1 163 ? -8.444 -11.120 8.724 1.00 84.56 163 ARG A N 1
ATOM 1255 C CA . ARG A 1 163 ? -7.437 -11.671 9.638 1.00 84.56 163 ARG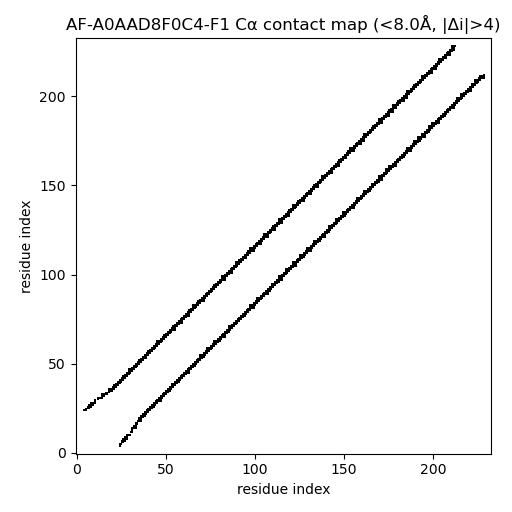 A CA 1
ATOM 1256 C C . ARG A 1 163 ? -6.324 -10.660 9.876 1.00 84.56 163 ARG A C 1
ATOM 1258 O O . ARG A 1 163 ? -5.586 -10.338 8.942 1.00 84.56 163 ARG A O 1
ATOM 1265 N N . LEU A 1 164 ? -6.168 -10.222 11.123 1.00 80.31 164 LEU A N 1
ATOM 1266 C CA . LEU A 1 164 ? -5.209 -9.178 11.486 1.00 80.31 164 LEU A CA 1
ATOM 1267 C C . LEU A 1 164 ? -4.293 -9.566 12.640 1.00 80.31 164 LEU A C 1
ATOM 1269 O O . LEU A 1 164 ? -4.677 -10.317 13.538 1.00 80.31 164 LEU A O 1
ATOM 1273 N N . HIS A 1 165 ? -3.091 -9.000 12.593 1.00 81.88 165 HIS A N 1
ATOM 1274 C CA . HIS A 1 165 ? -2.115 -9.006 13.669 1.00 81.88 165 HIS A CA 1
ATOM 1275 C C . HIS A 1 165 ? -1.468 -7.617 13.768 1.00 81.88 165 HIS A C 1
ATOM 1277 O O . HIS A 1 165 ? -0.887 -7.159 12.782 1.00 81.88 165 HIS A O 1
ATOM 1283 N N . GLY A 1 166 ? -1.583 -6.952 14.917 1.00 80.69 166 GLY A N 1
ATOM 1284 C CA . GLY A 1 166 ? -1.045 -5.603 15.138 1.00 80.69 166 GLY A CA 1
ATOM 1285 C C . GLY A 1 166 ? -2.059 -4.645 15.768 1.00 80.69 166 GLY A C 1
ATOM 1286 O O . GLY A 1 166 ? -3.047 -5.083 16.358 1.00 80.69 166 GLY A O 1
ATOM 1287 N N . HIS A 1 167 ? -1.814 -3.339 15.636 1.00 79.25 167 HIS A N 1
ATOM 1288 C CA . HIS A 1 167 ? -2.661 -2.283 16.203 1.00 79.25 167 HIS A CA 1
ATOM 1289 C C . HIS A 1 167 ? -3.658 -1.761 15.178 1.00 79.25 167 HIS A C 1
ATOM 1291 O O . HIS A 1 167 ? -3.276 -1.361 14.073 1.00 79.25 167 HIS A O 1
ATOM 1297 N N . VAL A 1 168 ? -4.942 -1.769 15.528 1.00 75.00 168 VAL A N 1
ATOM 1298 C CA . VAL A 1 168 ? -5.988 -1.621 14.514 1.00 75.00 168 VAL A CA 1
ATOM 1299 C C . VAL A 1 168 ? -7.216 -0.851 14.996 1.00 75.00 168 VAL A C 1
ATOM 1301 O O . VAL A 1 168 ? -7.700 -1.035 16.115 1.00 75.00 168 VAL A O 1
ATOM 1304 N N . GLY A 1 169 ? -7.756 -0.014 14.105 1.00 78.81 169 GLY A N 1
ATOM 1305 C CA . GLY A 1 169 ? -8.991 0.742 14.315 1.00 78.81 169 GLY A CA 1
ATOM 1306 C C . GLY A 1 169 ? -9.988 0.553 13.170 1.00 78.81 169 GLY A C 1
ATOM 1307 O O . GLY A 1 169 ? -9.652 0.757 11.999 1.00 78.81 169 GLY A O 1
ATOM 1308 N N . PHE A 1 170 ? -11.236 0.203 13.492 1.00 78.56 170 PHE A N 1
ATOM 1309 C CA . PHE A 1 170 ? -12.253 -0.119 12.484 1.00 78.56 170 PHE A CA 1
ATOM 1310 C C . PHE A 1 170 ? -13.568 0.634 12.660 1.00 78.56 170 PHE A C 1
ATOM 1312 O O . PHE A 1 170 ? -14.096 0.792 13.766 1.00 78.56 170 PHE A O 1
ATOM 1319 N N . ARG A 1 171 ? -14.180 0.954 11.516 1.00 82.81 171 ARG A N 1
ATOM 1320 C CA . ARG A 1 171 ? -15.619 1.191 11.392 1.00 82.81 171 ARG A CA 1
ATOM 1321 C C . ARG A 1 171 ? -16.184 0.286 10.302 1.00 82.81 171 ARG A C 1
ATOM 1323 O O . ARG A 1 171 ? -15.840 0.484 9.136 1.00 82.81 171 ARG A O 1
ATOM 1330 N N . LEU A 1 172 ? -17.029 -0.673 10.677 1.00 80.94 172 LEU A N 1
ATOM 1331 C CA . LEU A 1 172 ? -17.608 -1.642 9.736 1.00 80.94 172 LEU A CA 1
ATOM 1332 C C . LEU A 1 172 ? -19.138 -1.603 9.776 1.00 80.94 172 LEU A C 1
ATOM 1334 O O . LEU A 1 172 ? -19.733 -1.371 10.833 1.00 80.94 172 LEU A O 1
ATOM 1338 N N . HIS A 1 173 ? -19.743 -1.842 8.617 1.00 82.75 173 HIS A N 1
ATOM 1339 C CA . HIS A 1 173 ? -21.182 -1.987 8.428 1.00 82.75 173 HIS A CA 1
ATOM 1340 C C . HIS A 1 173 ? -21.449 -3.164 7.479 1.00 82.75 173 HIS A C 1
ATOM 1342 O O . HIS A 1 173 ? -20.835 -3.213 6.412 1.00 82.75 173 HIS A O 1
ATOM 1348 N N . GLY A 1 174 ? -22.340 -4.083 7.858 1.00 82.38 174 GLY A N 1
ATOM 1349 C CA . GLY A 1 174 ? -22.674 -5.279 7.069 1.00 82.38 174 GLY A CA 1
ATOM 1350 C C . GLY A 1 174 ? -22.387 -6.593 7.801 1.00 82.38 174 GLY A C 1
ATOM 1351 O O . GLY A 1 174 ? -22.343 -6.616 9.037 1.00 82.38 174 GLY A O 1
ATOM 1352 N N . HIS A 1 175 ? -22.201 -7.683 7.050 1.00 81.69 175 HIS A N 1
ATOM 1353 C CA . HIS A 1 175 ? -21.839 -8.987 7.605 1.00 81.69 175 HIS A CA 1
ATOM 1354 C C . HIS A 1 175 ? -20.323 -9.107 7.737 1.00 81.69 175 HIS A C 1
ATOM 1356 O O . HIS A 1 175 ? -19.573 -8.955 6.771 1.00 81.69 175 HIS A O 1
ATOM 1362 N N . VAL A 1 176 ? -19.850 -9.373 8.954 1.00 79.75 176 VAL A N 1
ATOM 1363 C CA . VAL A 1 176 ? -18.415 -9.327 9.245 1.00 79.75 176 VAL A CA 1
ATOM 1364 C C . VAL A 1 176 ? -17.948 -10.558 10.023 1.00 79.75 176 VAL A C 1
ATOM 1366 O O . VAL A 1 176 ? -18.475 -10.887 11.086 1.00 79.75 176 VAL A O 1
ATOM 1369 N N . GLY A 1 177 ? -16.880 -11.193 9.536 1.00 80.31 177 GLY A N 1
ATOM 1370 C CA . GLY A 1 177 ? -16.107 -12.200 10.265 1.00 80.31 177 GLY A CA 1
ATOM 1371 C C . GLY A 1 177 ? -14.698 -11.701 10.591 1.00 80.31 177 GLY A C 1
ATOM 1372 O O . GLY A 1 177 ? -13.918 -11.408 9.682 1.00 80.31 177 GLY A O 1
ATOM 1373 N N . LEU A 1 178 ? -14.342 -11.627 11.881 1.00 79.12 178 LEU A N 1
ATOM 1374 C CA . LEU A 1 178 ? -13.036 -11.124 12.332 1.00 79.12 178 LEU A CA 1
ATOM 1375 C C . LEU A 1 178 ? -12.236 -12.159 13.130 1.00 79.12 178 LEU A C 1
ATOM 1377 O O . LEU A 1 178 ? -12.722 -12.739 14.105 1.00 79.12 178 LEU A O 1
ATOM 1381 N N . ARG A 1 179 ? -10.950 -12.295 12.792 1.00 82.94 179 ARG A N 1
ATOM 1382 C CA . ARG A 1 179 ? -9.936 -12.926 13.648 1.00 82.94 179 ARG A CA 1
ATOM 1383 C C . ARG A 1 179 ? -8.797 -11.949 13.915 1.00 82.94 179 ARG A C 1
ATOM 1385 O O . ARG A 1 179 ? -8.023 -11.653 13.002 1.00 82.94 179 ARG A O 1
ATOM 1392 N N . LEU A 1 180 ? -8.685 -11.483 15.156 1.00 79.69 180 LEU A N 1
ATOM 1393 C CA . LEU A 1 180 ? -7.768 -10.405 15.536 1.00 79.69 180 LEU A CA 1
ATOM 1394 C C . LEU A 1 180 ? -6.799 -10.858 16.630 1.00 79.69 180 LEU A C 1
ATOM 1396 O O . LEU A 1 180 ? -7.174 -11.625 17.518 1.00 79.69 180 LEU A O 1
ATOM 1400 N N . HIS A 1 181 ? -5.563 -10.371 16.540 1.00 80.75 181 HIS A N 1
ATOM 1401 C CA . HIS A 1 181 ? -4.525 -10.530 17.551 1.00 80.75 181 HIS A CA 1
ATOM 1402 C C . HIS A 1 181 ? -3.798 -9.197 17.764 1.00 80.75 181 HIS A C 1
ATOM 1404 O O . HIS A 1 181 ? -3.235 -8.666 16.803 1.00 80.75 181 HIS A O 1
ATOM 1410 N N . GLY A 1 182 ? -3.774 -8.692 18.994 1.00 79.00 182 GLY A N 1
ATOM 1411 C CA . GLY A 1 182 ? -3.180 -7.396 19.344 1.00 79.00 182 GLY A CA 1
ATOM 1412 C C . GLY A 1 182 ? -4.225 -6.389 19.821 1.00 79.00 182 GLY A C 1
ATOM 1413 O O . GLY A 1 182 ? -5.316 -6.783 20.227 1.00 79.00 182 GLY A O 1
ATOM 1414 N N . ASN A 1 183 ? -3.892 -5.098 19.755 1.00 77.81 183 ASN A N 1
ATOM 1415 C CA . ASN A 1 183 ? -4.724 -4.044 20.340 1.00 77.81 183 ASN A CA 1
ATOM 1416 C C . ASN A 1 183 ? -5.737 -3.521 19.323 1.00 77.81 183 ASN A C 1
ATOM 1418 O O . ASN A 1 183 ? -5.374 -3.086 18.222 1.00 77.81 183 ASN A O 1
ATOM 1422 N N . VAL A 1 184 ? -7.014 -3.550 19.699 1.00 75.00 184 VAL A N 1
ATOM 1423 C CA . VAL A 1 184 ? -8.122 -3.372 18.759 1.00 75.00 184 VAL A CA 1
ATOM 1424 C C . VAL A 1 184 ? -9.165 -2.382 19.276 1.00 75.00 184 VAL A C 1
ATOM 1426 O O . VAL A 1 184 ? -9.736 -2.571 20.347 1.00 75.00 184 VAL A O 1
ATOM 1429 N N . GLY A 1 185 ? -9.528 -1.404 18.440 1.00 76.94 185 GLY A N 1
ATOM 1430 C CA . GLY A 1 185 ? -10.745 -0.598 18.598 1.00 76.94 185 GLY A CA 1
ATOM 1431 C C . GLY A 1 185 ? -11.765 -0.862 17.484 1.00 76.94 185 GLY A C 1
ATOM 1432 O O . GLY A 1 185 ? -11.465 -0.666 16.303 1.00 76.94 185 GLY A O 1
ATOM 1433 N N . LEU A 1 186 ? -12.989 -1.272 17.834 1.00 76.00 186 LEU A N 1
ATOM 1434 C CA . LEU A 1 186 ? -14.051 -1.611 16.872 1.00 76.00 186 LEU A CA 1
ATOM 1435 C C . LEU A 1 186 ? -15.342 -0.822 17.120 1.00 76.00 186 LEU A C 1
ATOM 1437 O O . LEU A 1 186 ? -15.901 -0.840 18.219 1.00 76.00 186 LEU A O 1
ATOM 1441 N N . ARG A 1 187 ? -15.884 -0.217 16.054 1.00 81.00 187 ARG A N 1
ATOM 1442 C CA . ARG A 1 187 ? -17.271 0.272 16.003 1.00 81.00 187 ARG A CA 1
ATOM 1443 C C . ARG A 1 187 ? -18.035 -0.409 14.875 1.00 81.00 187 ARG A C 1
ATOM 1445 O O . ARG A 1 187 ? -17.642 -0.286 13.713 1.00 81.00 187 ARG A O 1
ATOM 1452 N N . LEU A 1 188 ? -19.130 -1.081 15.219 1.00 77.25 188 LEU A N 1
ATOM 1453 C CA . LEU A 1 188 ? -19.801 -2.012 14.313 1.00 77.25 188 LEU A CA 1
ATOM 1454 C C . LEU A 1 188 ? -21.317 -1.865 14.324 1.00 77.25 188 LEU A C 1
ATOM 1456 O O . LEU A 1 188 ? -21.912 -1.568 15.361 1.00 77.25 188 LEU A O 1
ATOM 1460 N N . HIS A 1 189 ? -21.907 -2.088 13.153 1.00 80.00 189 HIS A N 1
ATOM 1461 C CA . HIS A 1 189 ? -23.346 -2.130 12.930 1.00 80.00 189 HIS A CA 1
ATOM 1462 C C . HIS A 1 189 ? -23.669 -3.280 11.963 1.00 80.00 189 HIS A C 1
ATOM 1464 O O . HIS A 1 189 ? -23.181 -3.264 10.833 1.00 80.00 189 HIS A O 1
ATOM 1470 N N . GLY A 1 190 ? -24.453 -4.267 12.400 1.00 79.12 190 GLY A N 1
ATOM 1471 C CA . GLY A 1 190 ? -24.827 -5.431 11.582 1.00 79.12 190 GLY A CA 1
ATOM 1472 C C . GLY A 1 190 ? -24.614 -6.772 12.288 1.00 79.12 190 GLY A C 1
ATOM 1473 O O . GLY A 1 190 ? -24.624 -6.843 13.518 1.00 79.12 190 GLY A O 1
ATOM 1474 N N . HIS A 1 191 ? -24.430 -7.837 11.505 1.00 75.94 191 HIS A N 1
ATOM 1475 C CA . HIS A 1 191 ? -24.210 -9.196 12.009 1.00 75.94 191 HIS A CA 1
ATOM 1476 C C . HIS A 1 191 ? -22.719 -9.516 12.050 1.00 75.94 191 HIS A C 1
ATOM 1478 O O . HIS A 1 191 ? -22.035 -9.433 11.026 1.00 75.94 191 HIS A O 1
ATOM 1484 N N . VAL A 1 192 ? -22.207 -9.894 13.224 1.00 71.44 192 VAL A N 1
ATOM 1485 C CA . VAL A 1 192 ? -20.759 -10.051 13.406 1.00 71.44 192 VAL A CA 1
ATOM 1486 C C . VAL A 1 192 ? -20.383 -11.289 14.216 1.00 71.44 192 VAL A C 1
ATOM 1488 O O . VAL A 1 192 ? -20.956 -11.562 15.272 1.00 71.44 192 VAL A O 1
ATOM 1491 N N . GLY A 1 193 ? -19.356 -12.000 13.745 1.00 74.50 193 GLY A N 1
ATOM 1492 C CA . GLY A 1 193 ? -18.672 -13.062 14.483 1.00 74.50 193 GLY A CA 1
ATOM 1493 C C . GLY A 1 193 ? -17.202 -12.724 14.740 1.00 74.50 193 GLY A C 1
ATOM 1494 O O . GLY A 1 193 ? -16.478 -12.337 13.817 1.00 74.50 193 GLY A O 1
ATOM 1495 N N . PHE A 1 194 ? -16.736 -12.908 15.980 1.00 75.56 194 PHE A N 1
ATOM 1496 C CA . PHE A 1 194 ? -15.353 -12.599 16.360 1.00 75.56 194 PHE A CA 1
ATOM 1497 C C . PHE A 1 194 ? -14.606 -13.749 17.030 1.00 75.56 194 PHE A C 1
ATOM 1499 O O . PHE A 1 194 ? -15.141 -14.483 17.864 1.00 75.56 194 PHE A O 1
ATOM 1506 N N . ARG A 1 195 ? -13.297 -13.790 16.766 1.00 78.25 195 ARG A N 1
ATOM 1507 C CA . ARG A 1 195 ? -12.296 -14.449 17.609 1.00 78.25 195 ARG A CA 1
ATOM 1508 C C . ARG A 1 195 ? -11.173 -13.463 17.918 1.00 78.25 195 ARG A C 1
ATOM 1510 O O . ARG A 1 195 ? -10.413 -13.110 17.013 1.00 78.25 195 ARG A O 1
ATOM 1517 N N . LEU A 1 196 ? -11.074 -13.042 19.174 1.00 75.06 196 LEU A N 1
ATOM 1518 C CA . LEU A 1 196 ? -10.154 -11.991 19.611 1.00 75.06 196 LEU A CA 1
ATOM 1519 C C . LEU A 1 196 ? -9.130 -12.534 20.609 1.00 75.06 196 LEU A C 1
ATOM 1521 O O . LEU A 1 196 ? -9.486 -13.341 21.469 1.00 75.06 196 LEU A O 1
ATOM 1525 N N . ASN A 1 197 ? -7.881 -12.091 20.466 1.00 77.69 197 ASN A N 1
ATOM 1526 C CA . ASN A 1 197 ? -6.815 -12.286 21.444 1.00 77.69 197 ASN A CA 1
ATOM 1527 C C . ASN A 1 197 ? -6.060 -10.962 21.672 1.00 77.69 197 ASN A C 1
ATOM 1529 O O . ASN A 1 197 ? -5.524 -10.416 20.704 1.00 77.69 197 ASN A O 1
ATOM 1533 N N . GLY A 1 198 ? -6.008 -10.471 22.910 1.00 75.06 198 GLY A N 1
ATOM 1534 C CA . GLY A 1 198 ? -5.349 -9.211 23.287 1.00 75.06 198 GLY A CA 1
ATOM 1535 C C . GLY A 1 198 ? -6.318 -8.167 23.847 1.00 75.06 198 GLY A C 1
ATOM 1536 O O . GLY A 1 198 ? -7.432 -8.513 24.244 1.00 75.06 198 GLY A O 1
ATOM 1537 N N . ASP A 1 199 ? -5.895 -6.902 23.864 1.00 74.38 199 ASP A N 1
ATOM 1538 C CA . ASP A 1 199 ? -6.676 -5.800 24.433 1.00 74.38 199 ASP A CA 1
ATOM 1539 C C . ASP A 1 199 ? -7.687 -5.242 23.429 1.00 74.38 199 ASP A C 1
ATOM 1541 O O . ASP A 1 199 ? -7.337 -4.803 22.324 1.00 74.38 199 ASP A O 1
ATOM 1545 N N . VAL A 1 200 ? -8.967 -5.237 23.806 1.00 71.44 200 VAL A N 1
ATOM 1546 C CA . VAL A 1 200 ? -10.055 -4.903 22.878 1.00 71.44 200 VAL A CA 1
ATOM 1547 C C . VAL A 1 200 ? -11.056 -3.919 23.478 1.00 71.44 200 VAL A C 1
ATOM 1549 O O . VAL A 1 200 ? -11.656 -4.176 24.518 1.00 71.44 200 VAL A O 1
ATOM 1552 N N . GLY A 1 201 ? -11.334 -2.839 22.743 1.00 74.81 201 GLY A N 1
ATOM 1553 C CA . GLY A 1 201 ? -12.498 -1.972 22.945 1.00 74.81 201 GLY A CA 1
ATOM 1554 C C . GLY A 1 201 ? -13.571 -2.187 21.871 1.00 74.81 201 GLY A C 1
ATOM 1555 O O . GLY A 1 201 ? -13.310 -2.015 20.675 1.00 74.81 201 GLY A O 1
ATOM 1556 N N . LEU A 1 202 ? -14.796 -2.529 22.284 1.00 74.25 202 LEU A N 1
ATOM 1557 C CA . LEU A 1 202 ? -15.921 -2.844 21.395 1.00 74.25 202 LEU A CA 1
ATOM 1558 C C . LEU A 1 202 ? -17.119 -1.906 21.609 1.00 74.25 202 LEU A C 1
ATOM 1560 O O . LEU A 1 202 ? -17.635 -1.784 22.720 1.00 74.25 202 LEU A O 1
ATOM 1564 N N . ARG A 1 203 ? -17.638 -1.324 20.519 1.00 80.12 203 ARG A N 1
ATOM 1565 C CA . ARG A 1 203 ? -18.972 -0.697 20.468 1.00 80.12 203 ARG A CA 1
ATOM 1566 C C . ARG A 1 203 ? -19.813 -1.339 19.370 1.00 80.12 203 ARG A C 1
ATOM 1568 O O . ARG A 1 203 ? -19.540 -1.122 18.185 1.00 80.12 203 ARG A O 1
ATOM 1575 N N . LEU A 1 204 ? -20.838 -2.093 19.761 1.00 77.12 204 LEU A N 1
ATOM 1576 C CA . LEU A 1 204 ? -21.611 -2.940 18.848 1.00 77.12 204 LEU A CA 1
ATOM 1577 C C . LEU A 1 204 ? -23.094 -2.557 18.824 1.00 77.12 204 LEU A C 1
ATOM 1579 O O . LEU A 1 204 ? -23.676 -2.237 19.861 1.00 77.12 204 LEU A O 1
ATOM 1583 N N . HIS A 1 205 ? -23.687 -2.629 17.633 1.00 79.62 205 HIS A N 1
ATOM 1584 C CA . HIS A 1 205 ? -25.123 -2.522 17.403 1.00 79.62 205 HIS A CA 1
ATOM 1585 C C . HIS A 1 205 ? -25.570 -3.625 16.429 1.00 79.62 205 HIS A C 1
ATOM 1587 O O . HIS A 1 205 ? -25.076 -3.663 15.301 1.00 79.62 205 HIS A O 1
ATOM 1593 N N . GLY A 1 206 ? -26.463 -4.522 16.854 1.00 76.81 206 GLY A N 1
ATOM 1594 C CA . GLY A 1 206 ? -26.920 -5.669 16.051 1.00 76.81 206 GLY A CA 1
ATOM 1595 C C . GLY A 1 206 ? -26.670 -7.030 16.709 1.00 76.81 206 GLY A C 1
ATOM 1596 O O . GLY A 1 206 ? -26.579 -7.121 17.934 1.00 76.81 206 GLY A O 1
ATOM 1597 N N . HIS A 1 207 ? -26.581 -8.090 15.900 1.00 74.12 207 HIS A N 1
ATOM 1598 C CA . HIS A 1 207 ? -26.411 -9.468 16.377 1.00 74.12 207 HIS A CA 1
ATOM 1599 C C . HIS A 1 207 ? -24.941 -9.874 16.416 1.00 74.12 207 HIS A C 1
ATOM 1601 O O . HIS A 1 207 ? -24.211 -9.723 15.431 1.00 74.12 207 HIS A O 1
ATOM 1607 N N . VAL A 1 208 ? -24.513 -10.426 17.551 1.00 71.69 208 VAL A N 1
ATOM 1608 C CA . VAL A 1 208 ? -23.092 -10.631 17.835 1.00 71.69 208 VAL A CA 1
ATOM 1609 C C . VAL A 1 208 ? -22.808 -12.012 18.429 1.00 71.69 208 VAL A C 1
ATOM 1611 O O . VAL A 1 208 ? -23.418 -12.403 19.423 1.00 71.69 208 VAL A O 1
ATOM 1614 N N . GLY A 1 209 ? -21.797 -12.701 17.886 1.00 74.06 209 GLY A N 1
ATOM 1615 C CA . GLY A 1 209 ? -21.153 -13.862 18.513 1.00 74.06 209 GLY A CA 1
ATOM 1616 C C . GLY A 1 209 ? -19.687 -13.588 18.872 1.00 74.06 209 GLY A C 1
ATOM 1617 O O . GLY A 1 209 ? -18.903 -13.194 18.005 1.00 74.06 209 GLY A O 1
ATOM 1618 N N . LEU A 1 210 ? -19.295 -13.812 20.134 1.00 71.06 210 LEU A N 1
ATOM 1619 C CA . LEU A 1 210 ? -17.943 -13.511 20.639 1.00 71.06 210 LEU A CA 1
ATOM 1620 C C . LEU A 1 210 ? -17.224 -14.744 21.204 1.00 71.06 210 LEU A C 1
ATOM 1622 O O . LEU A 1 210 ? -17.772 -15.488 22.019 1.00 71.06 210 LEU A O 1
ATOM 1626 N N . ARG A 1 211 ? -15.940 -14.881 20.843 1.00 76.38 211 ARG A N 1
ATOM 1627 C CA . ARG A 1 211 ? -14.946 -15.702 21.552 1.00 76.38 211 ARG A CA 1
ATOM 1628 C C . ARG A 1 211 ? -13.731 -14.840 21.892 1.00 76.38 211 ARG A C 1
ATOM 1630 O O . ARG A 1 211 ? -13.075 -14.324 20.982 1.00 76.38 211 ARG A O 1
ATOM 1637 N N . LEU A 1 212 ? -13.449 -14.697 23.184 1.00 70.25 212 LEU A N 1
ATOM 1638 C CA . LEU A 1 212 ? -12.501 -13.720 23.728 1.00 70.25 212 LEU A CA 1
ATOM 1639 C C . LEU A 1 212 ? -11.394 -14.403 24.539 1.00 70.25 212 LEU A C 1
ATOM 1641 O O . LEU A 1 212 ? -11.651 -15.397 25.217 1.00 70.25 212 LEU A O 1
ATOM 1645 N N . HIS A 1 213 ? -10.187 -13.845 24.468 1.00 72.62 213 HIS A N 1
ATOM 1646 C CA . HIS A 1 213 ? -9.054 -14.130 25.347 1.00 72.62 213 HIS A CA 1
ATOM 1647 C C . HIS A 1 213 ? -8.257 -12.823 25.529 1.00 72.62 213 HIS A C 1
ATOM 1649 O O . HIS A 1 213 ? -7.924 -12.188 24.530 1.00 72.62 213 HIS A O 1
ATOM 1655 N N . GLY A 1 214 ? -8.004 -12.389 26.768 1.00 70.69 214 GLY A N 1
ATOM 1656 C CA . GLY A 1 214 ? -7.398 -11.081 27.078 1.00 70.69 214 GLY A CA 1
ATOM 1657 C C . GLY A 1 214 ? -8.379 -10.063 27.678 1.00 70.69 214 GLY A C 1
ATOM 1658 O O . GLY A 1 214 ? -9.513 -10.414 28.018 1.00 70.69 214 GLY A O 1
ATOM 1659 N N . HIS A 1 215 ? -7.945 -8.808 27.834 1.00 72.50 215 HIS A N 1
ATOM 1660 C CA . HIS A 1 215 ? -8.746 -7.749 28.456 1.00 72.50 215 HIS A CA 1
ATOM 1661 C C . HIS A 1 215 ? -9.728 -7.116 27.463 1.00 72.50 215 HIS A C 1
ATOM 1663 O O . HIS A 1 215 ? -9.369 -6.748 26.343 1.00 72.50 215 HIS A O 1
ATOM 1669 N N . VAL A 1 216 ? -10.993 -6.968 27.873 1.00 68.12 216 VAL A N 1
ATOM 1670 C CA . VAL A 1 216 ? -12.062 -6.506 26.976 1.00 68.12 216 VAL A CA 1
ATOM 1671 C C . VAL A 1 216 ? -12.954 -5.466 27.646 1.00 68.12 216 VAL A C 1
ATOM 1673 O O . VAL A 1 216 ? -13.571 -5.733 28.674 1.00 68.12 216 VAL A O 1
ATOM 1676 N N . GLY A 1 217 ? -13.082 -4.304 27.004 1.00 72.25 217 GLY A N 1
ATOM 1677 C CA . GLY A 1 217 ? -14.119 -3.311 27.278 1.00 72.25 217 GLY A CA 1
ATOM 1678 C C . GLY A 1 217 ? -15.242 -3.403 26.243 1.00 72.25 217 GLY A C 1
ATOM 1679 O O . GLY A 1 217 ? -14.987 -3.376 25.036 1.00 72.25 217 GLY A O 1
ATOM 1680 N N . LEU A 1 218 ? -16.496 -3.506 26.694 1.00 71.62 218 LEU A N 1
ATOM 1681 C CA . LEU A 1 218 ? -17.638 -3.800 25.827 1.00 71.62 218 LEU A CA 1
ATOM 1682 C C . LEU A 1 218 ? -18.824 -2.859 26.081 1.00 71.62 218 LEU A C 1
ATOM 1684 O O . LEU A 1 218 ? -19.317 -2.753 27.199 1.00 71.62 218 LEU A O 1
ATOM 1688 N N . ARG A 1 219 ? -19.329 -2.226 25.014 1.00 74.81 219 ARG A N 1
ATOM 1689 C CA . ARG A 1 219 ? -20.603 -1.491 25.004 1.00 74.81 219 ARG A CA 1
ATOM 1690 C C . ARG A 1 219 ? -21.528 -2.047 23.922 1.00 74.81 219 ARG A C 1
ATOM 1692 O O . ARG A 1 219 ? -21.182 -2.031 22.737 1.00 74.81 219 ARG A O 1
ATOM 1699 N N . LEU A 1 220 ? -22.711 -2.502 24.332 1.00 70.81 220 LEU A N 1
ATOM 1700 C CA . LEU A 1 220 ? -23.655 -3.243 23.492 1.00 70.81 220 LEU A CA 1
ATOM 1701 C C . LEU A 1 220 ? -25.004 -2.545 23.357 1.00 70.81 220 LEU A C 1
ATOM 1703 O O . LEU A 1 220 ? -25.490 -1.919 24.296 1.00 70.81 220 LEU A O 1
ATOM 1707 N N . HIS A 1 221 ? -25.623 -2.730 22.194 1.00 73.12 221 HIS A N 1
ATOM 1708 C CA . HIS A 1 221 ? -27.045 -2.502 21.972 1.00 73.12 221 HIS A CA 1
ATOM 1709 C C . HIS A 1 221 ? -27.554 -3.521 20.935 1.00 73.12 221 HIS A C 1
ATOM 1711 O O . HIS A 1 221 ? -27.290 -3.371 19.743 1.00 73.12 221 HIS A O 1
ATOM 1717 N N . GLY A 1 222 ? -28.207 -4.595 21.387 1.00 72.19 222 GLY A N 1
ATOM 1718 C CA . GLY A 1 222 ? -28.643 -5.717 20.542 1.00 72.19 222 GLY A CA 1
ATOM 1719 C C . GLY A 1 222 ? -28.438 -7.083 21.210 1.00 72.19 222 GLY A C 1
ATOM 1720 O O . GLY A 1 222 ? -28.086 -7.155 22.387 1.00 72.19 222 GLY A O 1
ATOM 1721 N N . HIS A 1 223 ? -28.652 -8.167 20.461 1.00 71.81 223 HIS A N 1
ATOM 1722 C CA . HIS A 1 223 ? -28.565 -9.541 20.973 1.00 71.81 223 HIS A CA 1
ATOM 1723 C C . HIS A 1 223 ? -27.138 -10.103 20.902 1.00 71.81 223 HIS A C 1
ATOM 1725 O O . HIS A 1 223 ? -26.468 -9.994 19.871 1.00 71.81 223 HIS A O 1
ATOM 1731 N N . VAL A 1 224 ? -26.690 -10.761 21.980 1.00 69.81 224 VAL A N 1
ATOM 1732 C CA . VAL A 1 224 ? -25.312 -11.263 22.110 1.00 69.81 224 VAL A CA 1
ATOM 1733 C C . VAL A 1 224 ? -25.268 -12.709 22.595 1.00 69.81 224 VAL A C 1
ATOM 1735 O O . VAL A 1 224 ? -25.853 -13.044 23.620 1.00 69.81 224 VAL A O 1
ATOM 1738 N N . GLY A 1 225 ? -24.503 -13.545 21.888 1.00 71.00 225 GLY A N 1
ATOM 1739 C CA . GLY A 1 225 ? -24.057 -14.856 22.357 1.00 71.00 225 GLY A CA 1
ATOM 1740 C C . GLY A 1 225 ? -22.594 -14.808 22.806 1.00 71.00 225 GLY A C 1
ATOM 1741 O O . GLY A 1 225 ? -21.702 -14.513 22.004 1.00 71.00 225 GLY A O 1
ATOM 1742 N N . LEU A 1 226 ? -22.337 -15.112 24.081 1.00 66.00 226 LEU A N 1
ATOM 1743 C CA . LEU A 1 226 ? -20.992 -15.194 24.661 1.00 66.00 226 LEU A CA 1
ATOM 1744 C C . LEU A 1 226 ? -20.611 -16.654 24.917 1.00 66.00 226 LEU A C 1
ATOM 1746 O O . LEU A 1 226 ? -21.391 -17.412 25.487 1.00 66.00 226 LEU A O 1
ATOM 1750 N N . ARG A 1 227 ? -19.386 -17.040 24.549 1.00 67.38 227 ARG A N 1
ATOM 1751 C CA . ARG A 1 227 ? -18.757 -18.280 25.030 1.00 67.38 227 ARG A CA 1
ATOM 1752 C C . ARG A 1 227 ? -17.404 -17.951 25.673 1.00 67.38 227 ARG A C 1
ATOM 1754 O O . ARG A 1 227 ? -16.406 -17.872 24.949 1.00 67.38 227 ARG A O 1
ATOM 1761 N N . PRO A 1 228 ? -17.366 -17.711 26.999 1.00 57.66 228 PRO A N 1
ATOM 1762 C CA . PRO A 1 228 ? -16.124 -17.491 27.733 1.00 57.66 228 PRO A CA 1
ATOM 1763 C C . PRO A 1 228 ? -15.282 -18.770 27.775 1.00 57.66 228 PRO A C 1
ATOM 1765 O O . PRO A 1 228 ? -15.820 -19.864 27.932 1.00 57.66 228 PRO A O 1
ATOM 1768 N N . ILE A 1 229 ? -13.961 -18.635 27.669 1.00 55.72 229 ILE A N 1
ATOM 1769 C CA . ILE A 1 229 ? -13.019 -19.681 28.078 1.00 55.72 229 ILE A CA 1
ATOM 1770 C C . ILE A 1 229 ? -12.198 -19.060 29.204 1.00 55.72 229 ILE A C 1
ATOM 1772 O O . ILE A 1 229 ? -11.351 -18.207 28.943 1.00 55.72 229 ILE A O 1
ATOM 1776 N N . TYR A 1 230 ? -12.507 -19.432 30.447 1.00 46.88 230 TYR A N 1
ATOM 1777 C CA . TYR A 1 230 ? -11.722 -19.038 31.614 1.00 46.88 230 TYR A CA 1
ATOM 1778 C C . TYR A 1 230 ? -10.525 -19.978 31.746 1.00 46.88 230 TYR A C 1
ATOM 1780 O O . TYR A 1 230 ? -10.687 -21.195 31.657 1.00 46.88 230 TYR A O 1
ATOM 1788 N N . LEU A 1 231 ? -9.340 -19.422 31.985 1.00 40.72 231 LEU A N 1
ATOM 1789 C CA . LEU A 1 231 ? -8.208 -20.175 32.508 1.00 40.72 231 LEU A CA 1
ATOM 1790 C C . LEU A 1 231 ? -7.721 -19.474 33.774 1.00 40.72 231 LEU A C 1
ATOM 1792 O O . LEU A 1 231 ? -7.510 -18.264 33.791 1.00 40.72 231 LEU A O 1
ATOM 1796 N N . VAL A 1 232 ? -7.685 -20.271 34.839 1.00 36.78 232 VAL A N 1
ATOM 1797 C CA . VAL A 1 232 ? -7.275 -19.934 36.198 1.00 36.78 232 VAL A CA 1
ATOM 1798 C C . VAL A 1 232 ? -5.748 -19.885 36.254 1.00 36.78 232 VAL A C 1
ATOM 1800 O O . VAL A 1 232 ? -5.114 -20.856 35.849 1.00 36.78 232 VAL A O 1
ATOM 1803 N N . LYS A 1 233 ? -5.253 -18.796 36.855 1.00 35.47 233 LYS A N 1
ATOM 1804 C CA . LYS A 1 233 ? -3.867 -18.448 37.223 1.00 35.47 233 LYS A CA 1
ATOM 1805 C C . LYS A 1 233 ? -2.913 -18.132 36.074 1.00 35.47 233 LYS A C 1
ATOM 1807 O O . LYS A 1 233 ? -2.516 -19.051 35.332 1.00 35.47 233 LYS A O 1
#

pLDDT: mean 76.32, std 12.53, range [31.22, 90.94]

Nearest PDB structures (foldseek):
  5awf-assembly1_B  TM=1.564E-01  e=1.978E+00  Escherichia coli K-12
  5awg-assembly2_F  TM=1.319E-01  e=2.266E+00  Escherichia coli K-12

Radius of gyration: 22.75 Å; Cα contacts (8 Å, |Δi|>4): 661; chains: 1; bounding box: 50×38×76 Å

Secondary structure (DSSP, 8-state):
-------EE-----------BS-EEEEEESSEEEEEESSEEEEEESSEEEEEES-EEEEEES-EEEEEESSEEEEEES-EEEEEESSEEEEEESSEEEEEESSEEEEEES-EEEEEESSEEEEEES-EEEEEESSEEEEEES-EEEEEES-EEEEEESSEEEEEES-EEEEEESSEEEEEES-EEEEEES-EEEEEES-EEEEEES-EEEEEES-EEEEEES-EEE-------

Solvent-accessible surface area (backbone atoms only — not compar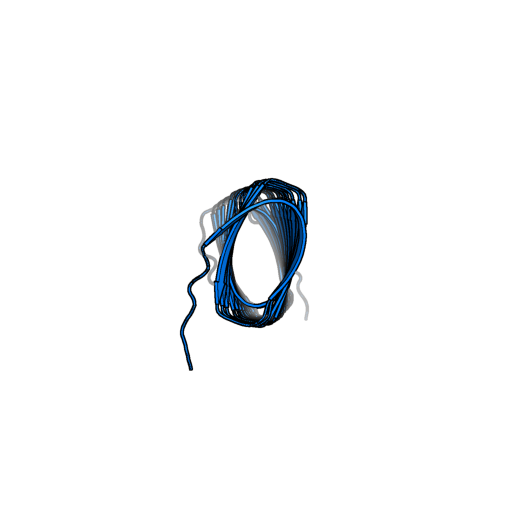able to full-atom values): 11068 Å² total; per-residue (Å²): 139,88,77,87,70,84,53,79,55,73,79,67,94,67,87,58,87,60,80,54,82,50,82,45,60,49,48,46,51,48,77,50,53,49,48,48,40,41,45,39,41,43,41,42,38,40,45,39,41,43,41,43,37,38,40,36,41,43,42,42,38,41,43,41,40,44,41,42,37,36,46,37,42,42,41,44,41,40,43,39,41,42,39,41,39,39,43,37,41,42,40,42,38,42,43,38,40,43,41,41,37,37,45,37,40,42,39,43,37,40,42,39,41,41,39,40,39,39,46,37,40,43,40,42,39,39,45,37,40,41,41,42,37,40,44,38,41,43,40,41,37,40,42,37,41,42,39,42,40,40,43,38,42,42,40,41,38,38,46,36,42,43,39,42,42,40,44,39,40,44,39,43,37,40,46,37,42,42,39,45,36,40,43,38,41,42,39,42,41,40,43,36,42,43,41,44,38,38,46,36,41,41,40,45,37,41,44,40,40,48,36,61,43,71,54,75,48,80,45,83,49,68,56,77,50,80,54,85,70,88,80,87,133

Mean predicted aligned error: 10.4 Å

Organism: Biomphalaria pfeifferi (NCBI:txid112525)

Sequence (233 aa):
MIVPLDHVIQGGGREAREGHHGNVGLRLHGHVGFRLHGHVGLRLHGHVGFRLHGDVGLRLHGHVGFRLHGHVGLRLHGHVGFRLHGDVGLRLHGHVGFRLHGHVGLRLHGNVGLRLHGHVGLRLHGHVGFRLHGDVGLRLNGDVGLRLHGHVGFRLHGDVGLRLHGHVGFRLHGHVGLRLHGNVGLRLHGHVGFRLNGDVGLRLHGHVGLRLHGHVGLRLHGHVGLRPIYLVK